Protein AF-A0A660RC63-F1 (afdb_monomer)

Sequence (179 aa):
AEDIDFKKLAELTEGYSCSDIKAICDSAAEIPWEEALKGAGGRKIEMRDFLEVIERYRTSLTPWYRSAEKQIVESGEEDLYKELLESIRKFSTTSEERFRKILEEEKSKLGMPSKEERDEINRLLGEKEKIEKKIENARMRYYKGQLDEDIFRKILEEYEKQLIEIDVEIEILKGKRIE

Solvent-accessible surface area (backbone atoms only — not comparable to full-atom values): 10091 Å² total; per-residue (Å²): 121,88,67,48,63,64,71,56,50,53,63,67,48,64,79,48,45,77,67,46,52,50,51,44,55,54,55,21,52,44,51,41,50,52,41,30,75,72,69,43,77,77,59,77,81,47,46,66,38,44,57,57,40,58,72,74,57,74,49,68,49,60,66,49,45,56,52,50,52,51,51,36,63,75,70,71,43,48,84,82,43,42,70,58,54,54,49,50,58,52,59,76,73,63,48,65,68,57,40,50,54,52,54,51,54,54,35,55,75,69,40,48,54,50,71,68,43,47,54,48,40,53,50,48,52,56,49,45,55,53,48,54,52,48,50,54,52,49,52,54,34,38,79,68,69,74,40,56,70,72,59,49,52,55,52,47,56,54,49,53,51,52,47,52,56,48,52,52,51,44,39,52,48,55,48,53,72,87,124

Structure (mmCIF, N/CA/C/O backbone):
data_AF-A0A660RC63-F1
#
_entry.id   AF-A0A660RC63-F1
#
loop_
_atom_site.group_PDB
_atom_site.id
_atom_site.type_symbol
_atom_site.label_atom_id
_atom_site.label_alt_id
_atom_site.label_comp_id
_atom_site.label_asym_id
_atom_site.label_entity_id
_atom_site.label_seq_id
_atom_site.pdbx_PDB_ins_code
_atom_site.Cartn_x
_atom_site.Cartn_y
_atom_site.Cartn_z
_atom_site.occupancy
_atom_site.B_iso_or_equiv
_atom_site.auth_seq_id
_atom_site.auth_comp_id
_atom_site.auth_asym_id
_atom_site.auth_atom_id
_atom_site.pdbx_PDB_model_num
ATOM 1 N N . ALA A 1 1 ? -19.092 -5.454 -5.975 1.00 68.44 1 ALA A N 1
ATOM 2 C CA . ALA A 1 1 ? -17.846 -5.638 -5.213 1.00 68.44 1 ALA A CA 1
ATOM 3 C C . ALA A 1 1 ? -17.759 -7.113 -4.867 1.00 68.44 1 ALA A C 1
ATOM 5 O O . ALA A 1 1 ? -18.067 -7.490 -3.749 1.00 68.44 1 ALA A O 1
ATOM 6 N N . GLU A 1 2 ? -17.500 -7.948 -5.872 1.00 74.50 2 GLU A N 1
ATOM 7 C CA . GLU A 1 2 ? -17.456 -9.406 -5.684 1.00 74.50 2 GLU A CA 1
ATOM 8 C C . GLU A 1 2 ? -16.094 -9.831 -5.112 1.00 74.50 2 GLU A C 1
ATOM 10 O O . GLU A 1 2 ? -16.032 -10.753 -4.311 1.00 74.50 2 GLU A O 1
ATOM 15 N N . ASP A 1 3 ? -15.043 -9.056 -5.399 1.00 84.12 3 ASP A N 1
ATOM 16 C CA . ASP A 1 3 ? -13.661 -9.291 -4.960 1.00 84.12 3 ASP A CA 1
ATOM 17 C C . ASP A 1 3 ? -13.302 -8.601 -3.627 1.00 84.12 3 ASP A C 1
ATOM 19 O O . ASP A 1 3 ? -12.131 -8.327 -3.369 1.00 84.12 3 ASP A O 1
ATOM 23 N N . ILE A 1 4 ? -14.296 -8.243 -2.799 1.00 92.75 4 ILE A N 1
ATOM 24 C CA . ILE A 1 4 ? -14.091 -7.571 -1.501 1.00 92.75 4 ILE A CA 1
ATOM 25 C C . ILE A 1 4 ? -14.780 -8.366 -0.390 1.00 92.75 4 ILE A C 1
ATOM 27 O O . ILE A 1 4 ? -16.005 -8.491 -0.370 1.00 92.75 4 ILE A O 1
ATOM 31 N N . ASP A 1 5 ? -13.997 -8.829 0.585 1.00 94.06 5 ASP A N 1
ATOM 32 C CA . ASP A 1 5 ? -14.516 -9.473 1.792 1.00 94.06 5 ASP A CA 1
ATOM 33 C C . ASP A 1 5 ? -14.723 -8.444 2.917 1.00 94.06 5 ASP A C 1
ATOM 35 O O . ASP A 1 5 ? -13.822 -8.121 3.695 1.00 94.06 5 ASP A O 1
ATOM 39 N N . PHE A 1 6 ? -15.954 -7.940 3.034 1.00 93.88 6 PHE A N 1
ATOM 40 C CA . PHE A 1 6 ? -16.328 -6.981 4.078 1.00 93.88 6 PHE A CA 1
ATOM 41 C C . PHE A 1 6 ? -16.231 -7.541 5.498 1.00 93.88 6 PHE A C 1
ATOM 43 O O . PHE A 1 6 ? -15.987 -6.780 6.435 1.00 93.88 6 PHE A O 1
ATOM 50 N N . LYS A 1 7 ? -16.412 -8.856 5.680 1.00 93.25 7 LYS A N 1
ATOM 51 C CA . LYS A 1 7 ? -16.264 -9.478 6.999 1.00 93.25 7 LYS A CA 1
ATOM 52 C C . LYS A 1 7 ? -14.801 -9.418 7.424 1.00 93.25 7 LYS A C 1
ATOM 54 O O . LYS A 1 7 ? -14.507 -9.086 8.570 1.00 93.25 7 LYS A O 1
ATOM 59 N N . LYS A 1 8 ? -13.894 -9.666 6.482 1.00 93.00 8 LYS A N 1
ATOM 60 C CA . LYS A 1 8 ? -12.457 -9.575 6.718 1.00 93.00 8 LYS A CA 1
ATOM 61 C C . LYS A 1 8 ? -11.989 -8.149 6.973 1.00 93.00 8 LYS A C 1
ATOM 63 O O . LYS A 1 8 ? -11.204 -7.929 7.891 1.00 93.00 8 LYS A O 1
ATOM 68 N N . LEU A 1 9 ? -12.522 -7.178 6.230 1.00 93.62 9 LEU A N 1
ATOM 69 C CA . LEU A 1 9 ? -12.264 -5.764 6.503 1.00 93.62 9 LEU A CA 1
ATOM 70 C C . LEU A 1 9 ? -12.715 -5.374 7.913 1.00 93.62 9 LEU A C 1
ATOM 72 O O . LEU A 1 9 ? -11.939 -4.758 8.632 1.00 93.62 9 LEU A O 1
ATOM 76 N N . ALA A 1 10 ? -13.904 -5.801 8.347 1.00 92.50 10 ALA A N 1
ATOM 77 C CA . ALA A 1 10 ? -14.390 -5.519 9.696 1.00 92.50 10 ALA A CA 1
ATOM 78 C C . ALA A 1 10 ? -13.484 -6.105 10.796 1.00 92.50 10 ALA A C 1
ATOM 80 O O . ALA A 1 10 ? -13.254 -5.444 11.806 1.00 92.50 10 ALA A O 1
ATOM 81 N N . GLU A 1 11 ? -12.943 -7.314 10.597 1.00 90.69 11 GLU A N 1
ATOM 82 C CA . GLU A 1 11 ? -11.961 -7.919 11.510 1.00 90.69 11 GLU A CA 1
ATOM 83 C C . GLU A 1 11 ? -10.635 -7.141 11.543 1.00 90.69 11 GLU A C 1
ATOM 85 O O . GLU A 1 11 ? -10.040 -6.981 12.607 1.00 90.69 11 GLU A O 1
ATOM 90 N N . LEU A 1 12 ? -10.169 -6.656 10.389 1.00 91.12 12 LEU A N 1
ATOM 91 C CA . LEU A 1 12 ? -8.919 -5.901 10.254 1.00 91.12 12 LEU A CA 1
ATOM 92 C C . LEU A 1 12 ? -9.019 -4.464 10.779 1.00 91.12 12 LEU A C 1
ATOM 94 O O . LEU A 1 12 ? -8.016 -3.895 11.201 1.00 91.12 12 LEU A O 1
ATOM 98 N N . THR A 1 13 ? -10.211 -3.873 10.768 1.00 90.81 13 THR A N 1
ATOM 99 C CA . THR A 1 13 ? -10.452 -2.508 11.251 1.00 90.81 13 THR A CA 1
ATOM 100 C C . THR A 1 13 ? -11.061 -2.482 12.654 1.00 90.81 13 THR A C 1
ATOM 102 O O . THR A 1 13 ? -11.700 -1.503 13.042 1.00 90.81 13 THR A O 1
ATOM 105 N N . GLU A 1 14 ? -10.901 -3.548 13.439 1.00 87.69 14 GLU A N 1
ATOM 106 C CA . GLU A 1 14 ? -11.333 -3.551 14.835 1.00 87.69 14 GLU A CA 1
ATOM 107 C C . GLU A 1 14 ? -10.558 -2.487 15.630 1.00 87.69 14 GLU A C 1
ATOM 109 O O . GLU A 1 14 ? -9.327 -2.434 15.615 1.00 87.69 14 GLU A O 1
ATOM 114 N N . GLY A 1 15 ? -11.288 -1.600 16.311 1.00 84.69 15 GLY A N 1
ATOM 115 C CA . GLY A 1 15 ? -10.689 -0.475 17.030 1.00 84.69 15 GLY A CA 1
ATOM 116 C C . GLY A 1 15 ? -10.349 0.738 16.158 1.00 84.69 15 GLY A C 1
ATOM 117 O O . GLY A 1 15 ? -9.652 1.633 16.627 1.00 84.69 15 GLY A O 1
ATOM 118 N N . TYR A 1 16 ? -10.837 0.795 14.917 1.00 90.00 16 TYR A N 1
ATOM 119 C CA . TYR A 1 16 ? -10.777 1.989 14.075 1.00 90.00 16 TYR A CA 1
ATOM 120 C C . TYR A 1 16 ? -12.023 2.855 14.288 1.00 90.00 16 TYR A C 1
ATOM 122 O O . TYR A 1 16 ? -13.131 2.353 14.482 1.00 90.00 16 TYR A O 1
ATOM 130 N N . SER A 1 17 ? -11.852 4.175 14.240 1.00 91.56 17 SER A N 1
ATOM 131 C CA . SER A 1 17 ? -12.969 5.123 14.270 1.00 91.56 17 SER A CA 1
ATOM 132 C C . SER A 1 17 ? -13.660 5.224 12.905 1.00 91.56 17 SER A C 1
ATOM 134 O O . SER A 1 17 ? -13.105 4.850 11.871 1.00 91.56 17 SER A O 1
ATOM 136 N N . CYS A 1 18 ? -14.857 5.815 12.870 1.00 93.19 18 CYS A N 1
ATOM 137 C CA . CYS A 1 18 ? -15.583 6.068 11.621 1.00 93.19 18 CYS A CA 1
ATOM 138 C C . CYS A 1 18 ? -14.770 6.928 10.634 1.00 93.19 18 CYS A C 1
ATOM 140 O O . CYS A 1 18 ? -14.834 6.717 9.424 1.00 93.19 18 CYS A O 1
ATOM 142 N N . SER A 1 19 ? -13.996 7.889 11.149 1.00 93.75 19 SER A N 1
ATOM 143 C CA . SER A 1 19 ? -13.092 8.716 10.345 1.00 93.75 19 SER A CA 1
ATOM 144 C C . SER A 1 19 ? -11.924 7.919 9.780 1.00 93.75 19 SER A C 1
ATOM 146 O O . SER A 1 19 ? -11.571 8.130 8.623 1.00 93.75 19 SER A O 1
ATOM 148 N N . ASP A 1 20 ? -11.369 6.979 10.551 1.00 94.19 20 ASP A N 1
ATOM 149 C CA . ASP A 1 20 ? -10.295 6.117 10.052 1.00 94.19 20 ASP A CA 1
ATOM 150 C C . ASP A 1 20 ? -10.815 5.211 8.925 1.00 94.19 20 ASP A C 1
ATOM 152 O O . ASP A 1 20 ? -10.180 5.101 7.882 1.00 94.19 20 ASP A O 1
ATOM 156 N N . ILE A 1 21 ? -12.005 4.615 9.090 1.00 95.31 21 ILE A N 1
ATOM 157 C CA . ILE A 1 21 ? -12.633 3.772 8.058 1.00 95.31 21 ILE A CA 1
ATOM 158 C C . ILE A 1 21 ? -12.872 4.573 6.776 1.00 95.31 21 ILE A C 1
ATOM 160 O O . ILE A 1 21 ? -12.570 4.094 5.684 1.00 95.31 21 ILE A O 1
ATOM 164 N N . LYS A 1 22 ? -13.378 5.809 6.890 1.00 96.50 22 LYS A N 1
ATOM 165 C CA . LYS A 1 22 ? -13.548 6.683 5.725 1.00 96.50 22 LYS A CA 1
ATOM 166 C C . LYS A 1 22 ? -12.216 6.945 5.022 1.00 96.50 22 LYS A C 1
ATOM 168 O O . LYS A 1 22 ? -12.153 6.811 3.804 1.00 96.50 22 LYS A O 1
ATOM 173 N N . ALA A 1 23 ? -11.176 7.291 5.777 1.00 96.19 23 ALA A N 1
ATOM 174 C CA . ALA A 1 23 ? -9.856 7.547 5.214 1.00 96.19 23 ALA A CA 1
ATOM 175 C C . ALA A 1 23 ? -9.281 6.304 4.520 1.00 96.19 23 ALA A C 1
ATOM 177 O O . ALA A 1 23 ? -8.717 6.423 3.439 1.00 96.19 23 ALA A O 1
ATOM 178 N N . ILE A 1 24 ? -9.489 5.109 5.087 1.00 96.19 24 ILE A N 1
ATOM 179 C CA . ILE A 1 24 ? -9.099 3.847 4.449 1.00 96.19 24 ILE A CA 1
ATOM 180 C C . ILE A 1 24 ? -9.803 3.672 3.101 1.00 96.19 24 ILE A C 1
ATOM 182 O O . ILE A 1 24 ? -9.150 3.342 2.116 1.00 96.19 24 ILE A O 1
ATOM 186 N N . CYS A 1 25 ? -11.118 3.898 3.041 1.00 96.31 25 CYS A N 1
ATOM 187 C CA . CYS A 1 25 ? -11.879 3.783 1.796 1.00 96.31 25 CYS A CA 1
ATOM 188 C C . CYS A 1 25 ? -11.419 4.789 0.735 1.00 96.31 25 CYS A C 1
ATOM 190 O O . CYS A 1 25 ? -11.279 4.416 -0.429 1.00 96.31 25 CYS A O 1
ATOM 192 N N . ASP A 1 26 ? -11.187 6.042 1.133 1.00 97.00 26 ASP A N 1
ATOM 193 C CA . ASP A 1 26 ? -10.727 7.094 0.225 1.00 97.00 26 ASP A CA 1
ATOM 194 C C . ASP A 1 26 ? -9.330 6.735 -0.330 1.00 97.00 26 ASP A C 1
ATOM 196 O O . ASP A 1 26 ? -9.149 6.686 -1.545 1.00 97.00 26 ASP A O 1
ATOM 200 N N . SER A 1 27 ? -8.379 6.350 0.530 1.00 96.81 27 SER A N 1
ATOM 201 C CA . SER A 1 27 ? -7.031 5.950 0.099 1.00 96.81 27 SER A CA 1
ATOM 202 C C . SER A 1 27 ? -7.006 4.656 -0.721 1.00 96.81 27 SER A C 1
ATOM 204 O O . SER A 1 27 ? -6.210 4.534 -1.648 1.00 96.81 27 SER A O 1
ATOM 206 N N . ALA A 1 28 ? -7.881 3.686 -0.438 1.00 96.38 28 ALA A N 1
ATOM 207 C CA . ALA A 1 28 ? -7.968 2.469 -1.248 1.00 96.38 28 ALA A CA 1
ATOM 208 C C . ALA A 1 28 ? -8.470 2.777 -2.670 1.00 96.38 28 ALA A C 1
ATOM 210 O O . ALA A 1 28 ? -8.058 2.125 -3.627 1.00 96.38 28 ALA A O 1
ATOM 211 N N . ALA A 1 29 ? -9.329 3.790 -2.827 1.00 95.88 29 ALA A N 1
ATOM 212 C CA . ALA A 1 29 ? -9.792 4.255 -4.132 1.00 95.88 29 ALA A CA 1
ATOM 213 C C . ALA A 1 29 ? -8.721 5.045 -4.906 1.00 95.88 29 ALA A C 1
ATOM 215 O O . ALA A 1 29 ? -8.718 5.024 -6.139 1.00 95.88 29 ALA A O 1
ATOM 216 N N . GLU A 1 30 ? -7.805 5.716 -4.202 1.00 96.19 30 GLU A N 1
ATOM 217 C CA . GLU A 1 30 ? -6.699 6.463 -4.811 1.00 96.19 30 GLU A CA 1
ATOM 218 C C . GLU A 1 30 ? -5.701 5.548 -5.533 1.00 96.19 30 GLU A C 1
ATOM 220 O O . GLU A 1 30 ? -5.184 5.938 -6.575 1.00 96.19 30 GLU A O 1
ATOM 225 N N . ILE A 1 31 ? -5.480 4.317 -5.057 1.00 94.50 31 ILE A N 1
ATOM 226 C CA . ILE A 1 31 ? -4.515 3.377 -5.657 1.00 94.50 31 ILE A CA 1
ATOM 227 C C . ILE A 1 31 ? -4.804 3.108 -7.151 1.00 94.50 31 ILE A C 1
ATOM 229 O O . ILE A 1 31 ? -3.967 3.454 -7.990 1.00 94.50 31 ILE A O 1
ATOM 233 N N . PRO A 1 32 ? -5.966 2.547 -7.551 1.00 94.06 32 PRO A N 1
ATOM 234 C CA . PRO A 1 32 ? -6.262 2.318 -8.966 1.00 94.06 32 PRO A CA 1
ATOM 235 C C . PRO A 1 32 ? -6.394 3.620 -9.770 1.00 94.06 32 PRO A C 1
ATOM 237 O O . PRO A 1 32 ? -6.176 3.621 -10.983 1.00 94.06 32 PRO A O 1
ATOM 240 N N . TRP A 1 33 ? -6.739 4.736 -9.119 1.00 93.69 33 TRP A N 1
ATOM 241 C CA . TRP A 1 33 ? -6.786 6.046 -9.766 1.00 93.69 33 TRP A CA 1
ATOM 242 C C . TRP A 1 33 ? -5.384 6.554 -10.131 1.00 93.69 33 TRP A C 1
ATOM 244 O O . TRP A 1 33 ? -5.160 6.980 -11.265 1.00 93.69 33 TRP A O 1
ATOM 254 N N . GLU A 1 34 ? -4.416 6.448 -9.221 1.00 92.50 34 GLU A N 1
ATOM 255 C CA . GLU A 1 34 ? -3.018 6.783 -9.489 1.00 92.50 34 GLU A CA 1
ATOM 256 C C . GLU A 1 34 ? -2.392 5.874 -10.548 1.00 92.50 34 GLU A C 1
ATOM 258 O O . GLU A 1 34 ? -1.638 6.350 -11.400 1.00 92.50 34 GLU A O 1
ATOM 263 N N . GLU A 1 35 ? -2.686 4.573 -10.508 1.00 90.56 35 GLU A N 1
ATOM 264 C CA . GLU A 1 35 ? -2.254 3.629 -11.543 1.00 90.56 35 GLU A CA 1
ATOM 265 C C . GLU A 1 35 ? -2.749 4.074 -12.926 1.00 90.56 35 GLU A C 1
ATOM 267 O O . GLU A 1 35 ? -1.963 4.122 -13.878 1.00 90.56 35 GLU A O 1
ATOM 272 N N . ALA A 1 36 ? -4.019 4.482 -13.024 1.00 91.62 36 ALA A N 1
ATOM 273 C CA . ALA A 1 36 ? -4.600 4.986 -14.264 1.00 91.62 36 ALA A CA 1
ATOM 274 C C . ALA A 1 36 ? -3.902 6.261 -14.767 1.00 91.62 36 ALA A C 1
ATOM 276 O O . ALA A 1 36 ? -3.627 6.395 -15.961 1.00 91.62 36 ALA A O 1
ATOM 277 N N . LEU A 1 37 ? -3.554 7.185 -13.864 1.00 90.81 37 LEU A N 1
ATOM 278 C CA . LEU A 1 37 ? -2.788 8.390 -14.209 1.00 90.81 37 LEU A CA 1
ATOM 279 C C . LEU A 1 37 ? -1.367 8.074 -14.695 1.00 90.81 37 LEU A C 1
ATOM 281 O O . LEU A 1 37 ? -0.839 8.789 -15.545 1.00 90.81 37 LEU A O 1
ATOM 285 N N . LYS A 1 38 ? -0.756 6.997 -14.186 1.00 87.81 38 LYS A N 1
ATOM 286 C CA . LYS A 1 38 ? 0.576 6.513 -14.590 1.00 87.81 38 LYS A CA 1
ATOM 287 C C . LYS A 1 38 ? 0.551 5.696 -15.891 1.00 87.81 38 LYS A C 1
ATOM 289 O O . LYS A 1 38 ? 1.583 5.166 -16.296 1.00 87.81 38 LYS A O 1
ATOM 294 N N . GLY A 1 39 ? -0.597 5.616 -16.566 1.00 82.31 39 GLY A N 1
ATOM 295 C CA . GLY A 1 39 ? -0.744 4.955 -17.863 1.00 82.31 39 GLY A CA 1
ATOM 296 C C . GLY A 1 39 ? -1.087 3.468 -17.784 1.00 82.31 39 GLY A C 1
ATOM 297 O O . GLY A 1 39 ? -1.152 2.815 -18.826 1.00 82.31 39 GLY A O 1
ATOM 298 N N . ALA A 1 40 ? -1.345 2.926 -16.588 1.00 76.25 40 ALA A N 1
ATOM 299 C CA . ALA A 1 40 ? -2.021 1.638 -16.488 1.00 76.25 40 ALA A CA 1
ATOM 300 C C . ALA A 1 40 ? -3.482 1.798 -16.946 1.00 76.25 40 ALA A C 1
ATOM 302 O O . ALA A 1 40 ? -4.081 2.865 -16.821 1.00 76.25 40 ALA A O 1
ATOM 303 N N . GLY A 1 41 ? -4.085 0.747 -17.499 1.00 81.75 41 GLY A N 1
ATOM 304 C CA . GLY A 1 41 ? -5.526 0.765 -17.749 1.00 81.75 41 GLY A CA 1
ATOM 305 C C . GLY A 1 41 ? -6.289 0.953 -16.433 1.00 81.75 41 GLY A C 1
ATOM 306 O O . GLY A 1 41 ? -5.901 0.394 -15.410 1.00 81.75 41 GLY A O 1
ATOM 307 N N . GLY A 1 42 ? -7.376 1.728 -16.447 1.00 87.94 42 GLY A N 1
ATOM 308 C CA . GLY A 1 42 ? -8.223 1.875 -15.263 1.00 87.94 42 GLY A CA 1
ATOM 309 C C . GLY A 1 42 ? -8.801 0.526 -14.827 1.00 87.94 42 GLY A C 1
ATOM 310 O O . GLY A 1 42 ? -9.352 -0.208 -15.650 1.00 87.94 42 GLY A O 1
ATOM 311 N N . ARG A 1 43 ? -8.700 0.212 -13.531 1.00 92.44 43 ARG A N 1
ATOM 312 C CA . ARG A 1 43 ? -9.269 -1.001 -12.923 1.00 92.44 43 ARG A CA 1
ATOM 313 C C . ARG A 1 43 ? -10.216 -0.668 -11.772 1.00 92.44 43 ARG A C 1
ATOM 315 O O . ARG A 1 43 ? -10.260 0.460 -11.287 1.00 92.44 43 ARG A O 1
ATOM 322 N N . LYS A 1 44 ? -10.992 -1.664 -11.343 1.00 93.25 44 LYS A N 1
ATOM 323 C CA . LYS A 1 44 ? -11.839 -1.557 -10.148 1.00 93.25 44 LYS A CA 1
ATOM 324 C C . LYS A 1 44 ? -10.979 -1.619 -8.880 1.00 93.25 44 LYS A C 1
ATOM 326 O O . LYS A 1 44 ? -9.854 -2.116 -8.909 1.00 93.25 44 LYS A O 1
ATOM 331 N N . ILE A 1 45 ? -11.543 -1.120 -7.783 1.00 94.38 45 ILE A N 1
ATOM 332 C CA . ILE A 1 45 ? -10.981 -1.281 -6.439 1.00 94.38 45 ILE A CA 1
ATOM 333 C C . ILE A 1 45 ? -11.110 -2.756 -6.039 1.00 94.38 45 ILE A C 1
ATOM 335 O O . ILE A 1 45 ? -12.185 -3.344 -6.192 1.00 94.38 45 ILE A O 1
ATOM 339 N N . GLU A 1 46 ? -10.027 -3.327 -5.526 1.00 94.44 46 GLU A N 1
ATOM 340 C CA . GLU A 1 46 ? -9.880 -4.734 -5.141 1.00 94.44 46 GLU A CA 1
ATOM 341 C C . GLU A 1 46 ? -9.506 -4.856 -3.653 1.00 94.44 46 GLU A C 1
ATOM 343 O O . GLU A 1 46 ? -9.033 -3.902 -3.034 1.00 94.44 46 GLU A O 1
ATOM 348 N N . MET A 1 47 ? -9.654 -6.051 -3.065 1.00 94.50 47 MET A N 1
ATOM 349 C CA . MET A 1 47 ? -9.264 -6.308 -1.668 1.00 94.50 47 MET A CA 1
ATOM 350 C C . MET A 1 47 ? -7.810 -5.909 -1.365 1.00 94.50 47 MET A C 1
ATOM 352 O O . MET A 1 47 ? -7.526 -5.384 -0.288 1.00 94.50 47 MET A O 1
ATOM 356 N N . ARG A 1 48 ? -6.889 -6.107 -2.319 1.00 92.75 48 ARG A N 1
ATOM 357 C CA . ARG A 1 48 ? -5.464 -5.767 -2.165 1.00 92.75 48 ARG A CA 1
ATOM 358 C C . ARG A 1 48 ? -5.229 -4.286 -1.850 1.00 92.75 48 ARG A C 1
ATOM 360 O O . ARG A 1 48 ? -4.332 -3.979 -1.070 1.00 92.75 48 ARG A O 1
ATOM 367 N N . ASP A 1 49 ? -6.064 -3.399 -2.399 1.00 94.94 49 ASP A N 1
ATOM 368 C CA . ASP A 1 49 ? -5.956 -1.953 -2.193 1.00 94.94 49 ASP A CA 1
ATOM 369 C C . ASP A 1 49 ? -6.246 -1.615 -0.726 1.00 94.94 49 ASP A C 1
ATOM 371 O O . ASP A 1 49 ? -5.513 -0.866 -0.082 1.00 94.94 49 ASP A O 1
ATOM 375 N N . PHE A 1 50 ? -7.268 -2.256 -0.148 1.00 96.12 50 PHE A N 1
ATOM 376 C CA . PHE A 1 50 ? -7.581 -2.115 1.272 1.00 96.12 50 PHE A CA 1
ATOM 377 C C . PHE A 1 50 ? -6.476 -2.680 2.166 1.00 96.12 50 PHE A C 1
ATOM 379 O O . PHE A 1 50 ? -6.090 -2.024 3.131 1.00 96.12 50 PHE A O 1
ATOM 386 N N . LEU A 1 51 ? -5.951 -3.873 1.863 1.00 94.50 51 LEU A N 1
ATOM 387 C CA . LEU A 1 51 ? -4.887 -4.487 2.669 1.00 94.50 51 LEU A CA 1
ATOM 388 C C . LEU A 1 51 ? -3.596 -3.659 2.659 1.00 94.50 51 LEU A C 1
ATOM 390 O O . LEU A 1 51 ? -2.895 -3.604 3.672 1.00 94.50 51 LEU A O 1
ATOM 394 N N . GLU A 1 52 ? -3.277 -3.024 1.530 1.00 92.56 52 GLU A N 1
ATOM 395 C CA . GLU A 1 52 ? -2.133 -2.123 1.417 1.00 92.56 52 GLU A CA 1
ATOM 396 C C . GLU A 1 52 ? -2.306 -0.867 2.279 1.00 92.56 52 GLU A C 1
ATOM 398 O O . GLU A 1 52 ? -1.386 -0.488 3.009 1.00 92.56 52 GLU A O 1
ATOM 403 N N . VAL A 1 53 ? -3.486 -0.245 2.243 1.00 95.06 53 VAL A N 1
ATOM 404 C CA . VAL A 1 53 ? -3.772 0.945 3.054 1.00 95.06 53 VAL A CA 1
ATOM 405 C C . VAL A 1 53 ? -3.792 0.599 4.542 1.00 95.06 53 VAL A C 1
ATOM 407 O O . VAL A 1 53 ? -3.122 1.263 5.333 1.00 95.06 53 VAL A O 1
ATOM 410 N N . ILE A 1 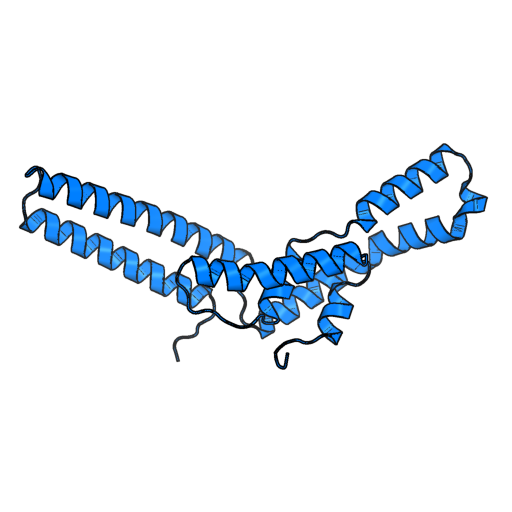54 ? -4.502 -0.465 4.928 1.00 92.88 54 ILE A N 1
ATOM 411 C CA . ILE A 1 54 ? -4.654 -0.905 6.324 1.00 92.88 54 ILE A CA 1
ATOM 412 C C . ILE A 1 54 ? -3.302 -1.226 6.973 1.00 92.88 54 ILE A C 1
ATOM 414 O O . ILE A 1 54 ? -3.107 -0.944 8.150 1.00 92.88 54 ILE A O 1
ATOM 418 N N . GLU A 1 55 ? -2.339 -1.770 6.226 1.00 90.00 55 GLU A N 1
ATOM 419 C CA . GLU A 1 55 ? -0.988 -2.025 6.745 1.00 90.00 55 GLU A CA 1
ATOM 420 C C . GLU A 1 55 ? -0.263 -0.762 7.213 1.00 90.00 55 GLU A C 1
ATOM 422 O O . GLU A 1 55 ? 0.504 -0.795 8.177 1.00 90.00 55 GLU A O 1
ATOM 427 N N . ARG A 1 56 ? -0.460 0.339 6.487 1.00 87.50 56 ARG A N 1
ATOM 428 C CA . ARG A 1 56 ? 0.261 1.596 6.704 1.00 87.50 56 ARG A CA 1
ATOM 429 C C . ARG A 1 56 ? -0.517 2.539 7.618 1.00 87.50 56 ARG A C 1
ATOM 431 O O . ARG A 1 56 ? 0.084 3.400 8.263 1.00 87.50 56 ARG A O 1
ATOM 438 N N . TYR A 1 57 ? -1.838 2.387 7.675 1.00 86.31 57 TYR A N 1
ATOM 439 C CA . TYR A 1 57 ? -2.719 3.244 8.452 1.00 86.31 57 TYR A CA 1
ATOM 440 C C . TYR A 1 57 ? -2.656 2.894 9.942 1.00 86.31 57 TYR A C 1
ATOM 442 O O . TYR A 1 57 ? -2.745 1.737 10.337 1.00 86.31 57 TYR A O 1
ATOM 450 N N . ARG A 1 58 ? -2.531 3.909 10.803 1.00 82.44 58 ARG A N 1
ATOM 451 C CA . ARG A 1 58 ? -2.687 3.748 12.255 1.00 82.44 58 ARG A CA 1
ATOM 452 C C . ARG A 1 58 ? -3.957 4.449 12.704 1.00 82.44 58 ARG A C 1
ATOM 454 O O . ARG A 1 58 ? -4.164 5.605 12.355 1.00 82.44 58 ARG A O 1
ATOM 461 N N . THR A 1 59 ? -4.775 3.776 13.509 1.00 85.69 59 THR A N 1
ATOM 462 C CA . THR A 1 59 ? -6.011 4.370 14.037 1.00 85.69 59 THR A CA 1
ATOM 463 C C . THR A 1 59 ? -5.753 5.631 14.864 1.00 85.69 59 THR A C 1
ATOM 465 O O . THR A 1 59 ? -4.864 5.676 15.726 1.00 85.69 59 THR A O 1
ATOM 468 N N . SER A 1 60 ? -6.601 6.637 14.648 1.00 85.88 60 SER A N 1
ATOM 469 C CA . SER A 1 60 ? -6.641 7.872 15.431 1.00 85.88 60 SER A CA 1
ATOM 470 C C . SER A 1 60 ? -7.078 7.676 16.889 1.00 85.88 60 SER A C 1
ATOM 472 O O . SER A 1 60 ? -6.809 8.546 17.720 1.00 85.88 60 SER A O 1
ATOM 474 N N . LEU A 1 61 ? -7.666 6.528 17.253 1.00 86.31 61 LEU A N 1
ATOM 475 C CA . LEU A 1 61 ? -8.041 6.246 18.644 1.00 86.31 61 LEU A CA 1
ATOM 476 C C . LEU A 1 61 ? -6.830 6.026 19.552 1.00 86.31 61 LEU A C 1
ATOM 478 O O . LEU A 1 61 ? -6.894 6.339 20.735 1.00 86.31 61 LEU A O 1
ATOM 482 N N . THR A 1 62 ? -5.698 5.564 19.016 1.00 86.31 62 THR A N 1
ATOM 483 C CA . THR A 1 62 ? -4.477 5.352 19.813 1.00 86.31 62 THR A CA 1
ATOM 484 C C . THR A 1 62 ? -3.974 6.642 20.483 1.00 86.31 62 THR A C 1
ATOM 486 O O . THR A 1 62 ? -3.809 6.657 21.706 1.00 86.31 62 THR A O 1
ATOM 489 N N . PRO A 1 63 ? -3.696 7.736 19.741 1.00 87.50 63 PRO A N 1
ATOM 490 C CA . PRO A 1 63 ? -3.280 8.993 20.361 1.00 87.50 63 PRO A CA 1
ATOM 491 C C . PRO A 1 63 ? -4.377 9.602 21.243 1.00 87.50 63 PRO A C 1
ATOM 493 O O . PRO A 1 63 ? -4.052 10.185 22.278 1.00 87.50 63 PRO A O 1
ATOM 496 N N . TRP A 1 64 ? -5.653 9.426 20.884 1.00 90.44 64 TRP A N 1
ATOM 497 C CA . TRP A 1 64 ? -6.772 9.895 21.702 1.00 90.44 64 TRP A CA 1
ATOM 498 C C . TRP A 1 64 ? -6.825 9.193 23.065 1.00 90.44 64 TRP A C 1
ATOM 500 O O . TRP A 1 64 ? -6.830 9.868 24.091 1.00 90.44 64 TRP A O 1
ATOM 510 N N . TYR A 1 65 ? -6.759 7.858 23.094 1.00 90.81 65 TYR A N 1
ATOM 511 C CA . TYR A 1 65 ? -6.763 7.071 24.328 1.00 90.81 65 TYR A CA 1
ATOM 512 C C . TYR A 1 65 ? -5.593 7.419 25.250 1.00 90.81 65 TYR A C 1
ATOM 514 O O . TYR A 1 65 ? -5.798 7.567 26.451 1.00 90.81 65 TYR A O 1
ATOM 522 N N . ARG A 1 66 ? -4.387 7.633 24.704 1.00 89.62 66 ARG A N 1
ATOM 523 C CA . ARG A 1 66 ? -3.241 8.105 25.505 1.00 89.62 66 ARG A CA 1
ATOM 524 C C . ARG A 1 66 ? -3.495 9.476 26.125 1.00 89.62 66 ARG A C 1
ATOM 526 O O . ARG A 1 66 ? -3.101 9.718 27.261 1.00 89.62 66 ARG A O 1
ATOM 533 N N . SER A 1 67 ? -4.118 10.386 25.375 1.00 92.38 67 SER A N 1
ATOM 534 C CA . SER A 1 67 ? -4.456 11.716 25.885 1.00 92.38 67 SER A CA 1
ATOM 535 C C . SER A 1 67 ? -5.525 11.642 26.975 1.00 92.38 67 SER A C 1
ATOM 537 O O . SER A 1 67 ? -5.375 12.290 28.007 1.00 92.38 67 SER A O 1
ATOM 539 N N . ALA A 1 68 ? -6.556 10.819 26.774 1.00 92.81 68 ALA A N 1
ATOM 540 C CA . ALA A 1 68 ? -7.627 10.606 27.739 1.00 92.81 68 ALA A CA 1
ATOM 541 C C . ALA A 1 68 ? -7.100 9.991 29.044 1.00 92.81 68 ALA A C 1
ATOM 543 O O . ALA A 1 68 ? -7.350 10.540 30.112 1.00 92.81 68 ALA A O 1
ATOM 544 N N . GLU A 1 69 ? -6.314 8.911 28.964 1.00 93.19 69 GLU A N 1
ATOM 545 C CA . GLU A 1 69 ? -5.698 8.279 30.140 1.00 93.19 69 GLU A CA 1
ATOM 546 C C . GLU A 1 69 ? -4.860 9.281 30.935 1.00 93.19 69 GLU A C 1
ATOM 548 O O . GLU A 1 69 ? -5.020 9.395 32.148 1.00 93.19 69 GLU A O 1
ATOM 553 N N . LYS A 1 70 ? -4.019 10.061 30.244 1.00 94.44 70 LYS A N 1
ATOM 554 C CA . LYS A 1 70 ? -3.199 11.093 30.877 1.00 94.44 70 LYS A CA 1
ATOM 555 C C . LYS A 1 70 ? -4.050 12.118 31.635 1.00 94.44 70 LYS A C 1
ATOM 557 O O . LYS A 1 70 ? -3.742 12.410 32.784 1.00 94.44 70 LYS A O 1
ATOM 562 N N . GLN A 1 71 ? -5.103 12.648 31.012 1.00 95.12 71 GLN A N 1
ATOM 563 C CA . GLN A 1 71 ? -5.962 13.666 31.633 1.00 95.12 71 GLN A CA 1
ATOM 564 C C . GLN A 1 71 ? -6.698 13.128 32.862 1.00 95.12 71 GLN A C 1
ATOM 566 O O . GLN A 1 71 ? -6.749 13.805 33.885 1.00 95.12 71 GLN A O 1
AT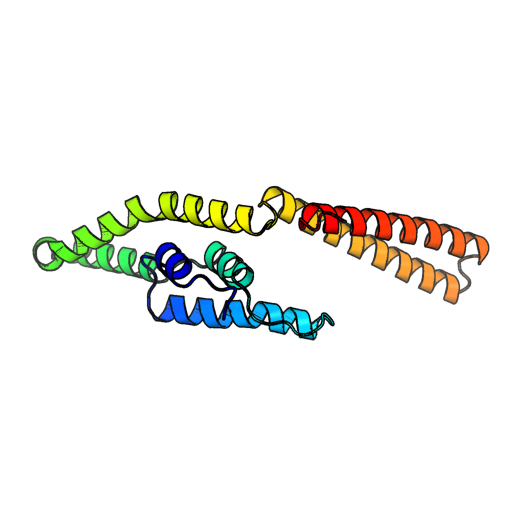OM 571 N N . ILE A 1 72 ? -7.215 11.900 32.782 1.00 95.38 72 ILE A N 1
ATOM 572 C CA . ILE A 1 72 ? -7.917 11.257 33.899 1.00 95.38 72 ILE A CA 1
ATOM 573 C C . ILE A 1 72 ? -6.969 11.101 35.094 1.00 95.38 72 ILE A C 1
ATOM 575 O O . ILE A 1 72 ? -7.309 11.516 36.199 1.00 95.38 72 ILE A O 1
ATOM 579 N N . VAL A 1 73 ? -5.757 10.588 34.861 1.00 93.06 73 VAL A N 1
ATOM 580 C CA . VAL A 1 73 ? -4.745 10.408 35.915 1.00 93.06 73 VAL A CA 1
ATOM 581 C C . VAL A 1 73 ? -4.286 11.748 36.500 1.00 93.06 73 VAL A C 1
ATOM 583 O O . VAL A 1 73 ? -4.144 11.879 37.710 1.00 93.06 73 VAL A O 1
ATOM 586 N N . GLU A 1 74 ? -4.070 12.772 35.669 1.00 95.31 74 GLU A N 1
ATOM 587 C CA . GLU A 1 74 ? -3.658 14.102 36.148 1.00 95.31 74 GLU A CA 1
ATOM 588 C C . GLU A 1 74 ? -4.750 14.803 36.970 1.00 95.31 74 GLU A C 1
ATOM 590 O O . GLU A 1 74 ? -4.436 15.564 37.885 1.00 95.31 74 GLU A O 1
ATOM 595 N N . SER A 1 75 ? -6.023 14.544 36.662 1.00 95.12 75 SER A N 1
ATOM 596 C CA . SER A 1 75 ? -7.164 15.111 37.388 1.00 95.12 75 SER A CA 1
ATOM 597 C C . SER A 1 75 ? -7.463 14.423 38.728 1.00 95.12 75 SER A C 1
ATOM 599 O O . SER A 1 75 ? -8.123 15.024 39.574 1.00 95.12 75 SER A O 1
ATOM 601 N N . GLY A 1 76 ? -6.972 13.195 38.943 1.00 93.31 76 GLY A N 1
ATOM 602 C CA . GLY A 1 76 ? -7.331 12.377 40.108 1.00 93.31 76 GLY A CA 1
ATOM 603 C C . GLY A 1 76 ? -8.769 11.837 40.063 1.00 93.31 76 GLY A C 1
ATOM 604 O O . GLY A 1 76 ? -9.356 11.542 41.104 1.00 93.31 76 GLY A O 1
ATOM 605 N N . GLU A 1 77 ? -9.370 11.776 38.869 1.00 94.44 77 GLU A N 1
ATOM 606 C CA . GLU A 1 77 ? -10.759 11.355 38.638 1.00 94.44 77 GLU A CA 1
ATOM 607 C C . GLU A 1 77 ? -10.857 9.887 38.172 1.00 94.44 77 GLU A C 1
ATOM 609 O O . GLU A 1 77 ? -11.817 9.495 37.503 1.00 94.44 77 GLU A O 1
ATOM 614 N N . GLU A 1 78 ? -9.879 9.037 38.500 1.00 93.88 78 GLU A N 1
ATOM 615 C CA . GLU A 1 78 ? -9.818 7.651 38.017 1.00 93.88 78 GLU A CA 1
ATOM 616 C C . GLU A 1 78 ? -11.050 6.828 38.405 1.00 93.88 78 GLU A C 1
ATOM 618 O O . GLU A 1 78 ? -11.534 6.027 37.602 1.00 93.88 78 GLU A O 1
ATOM 623 N N . ASP A 1 79 ? -11.584 7.050 39.607 1.00 93.75 79 ASP A N 1
ATOM 624 C CA . ASP A 1 79 ? -12.789 6.370 40.084 1.00 93.75 79 ASP A CA 1
ATOM 625 C C . ASP A 1 79 ? -14.031 6.753 39.263 1.00 93.75 79 ASP A C 1
ATOM 627 O O . ASP A 1 79 ? -14.906 5.911 39.044 1.00 93.75 79 ASP A O 1
ATOM 631 N N . LEU A 1 80 ? -14.098 7.992 38.757 1.00 93.56 80 LEU A N 1
ATOM 632 C CA . LEU A 1 80 ? -15.203 8.470 37.918 1.00 93.56 80 LEU A CA 1
ATOM 633 C C . LEU A 1 80 ? -15.146 7.873 36.506 1.00 93.56 80 LEU A C 1
ATOM 635 O O . LEU A 1 80 ? -16.187 7.583 35.919 1.00 93.56 80 LEU A O 1
ATOM 639 N N . TYR A 1 81 ? -13.942 7.647 35.973 1.00 94.38 81 TYR A N 1
ATOM 640 C CA . TYR A 1 81 ? -13.726 7.157 34.604 1.00 94.38 81 TYR A CA 1
ATOM 641 C C . TYR A 1 81 ? -13.182 5.727 34.540 1.00 94.38 81 TYR A C 1
ATOM 643 O O . TYR A 1 81 ? -12.547 5.333 33.556 1.00 94.38 81 TYR A O 1
ATOM 651 N N . LYS A 1 82 ? -13.454 4.917 35.566 1.00 93.94 82 LYS A N 1
ATOM 652 C CA . LYS A 1 82 ? -12.939 3.549 35.688 1.00 93.94 82 LYS A CA 1
ATOM 653 C C . LYS A 1 82 ? -13.185 2.691 34.440 1.00 93.94 82 LYS A C 1
ATOM 655 O O . LYS A 1 82 ? -12.262 2.045 33.948 1.00 93.94 82 LYS A O 1
ATOM 660 N N . GLU A 1 83 ? -14.405 2.709 33.901 1.00 92.81 83 GLU A N 1
ATOM 661 C CA . GLU A 1 83 ? -14.774 1.916 32.715 1.00 92.81 83 GLU A CA 1
ATOM 662 C C . GLU A 1 83 ? -13.985 2.333 31.465 1.00 92.81 83 GLU A C 1
ATOM 664 O O . GLU A 1 83 ? -13.538 1.490 30.681 1.00 92.81 83 GLU A O 1
ATOM 669 N N . LEU A 1 84 ? -13.753 3.638 31.303 1.00 91.50 84 LEU A N 1
ATOM 670 C CA . LEU A 1 84 ? -12.966 4.176 30.201 1.00 91.50 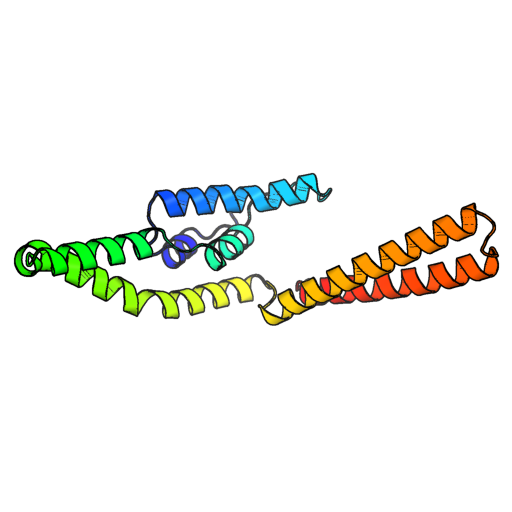84 LEU A CA 1
ATOM 671 C C . LEU A 1 84 ? -11.500 3.742 30.321 1.00 91.50 84 LEU A C 1
ATOM 673 O O . LEU A 1 84 ? -10.937 3.251 29.342 1.00 91.50 84 LEU A O 1
ATOM 677 N N . LEU A 1 85 ? -10.903 3.825 31.514 1.00 91.56 85 LEU A N 1
ATOM 678 C CA . LEU A 1 85 ? -9.536 3.347 31.757 1.00 91.56 85 LEU A CA 1
ATOM 679 C C . LEU A 1 85 ? -9.390 1.841 31.490 1.00 91.56 85 LEU A C 1
ATOM 681 O O . LEU A 1 85 ? -8.405 1.406 30.890 1.00 91.56 85 LEU A O 1
ATOM 685 N N . GLU A 1 86 ? -10.376 1.032 31.883 1.00 90.56 86 GLU A N 1
ATOM 686 C CA . GLU A 1 86 ? -10.394 -0.398 31.560 1.00 90.56 86 GLU A CA 1
ATOM 687 C C . GLU A 1 86 ? -10.449 -0.645 30.046 1.00 90.56 86 GLU A C 1
ATOM 689 O O . GLU A 1 86 ? -9.745 -1.526 29.542 1.00 90.56 86 GLU A O 1
ATOM 694 N N . SER A 1 87 ? -11.238 0.139 29.305 1.00 87.94 87 SER A N 1
ATOM 695 C CA . SER A 1 87 ? -11.315 0.028 27.843 1.00 87.94 87 SER A CA 1
ATOM 696 C C . SER A 1 87 ? -9.994 0.403 27.154 1.00 87.94 87 SER A C 1
ATOM 698 O O . SER A 1 87 ? -9.529 -0.339 26.287 1.00 87.94 87 SER A O 1
ATOM 700 N N . ILE A 1 88 ? -9.333 1.476 27.608 1.00 87.69 88 ILE A N 1
ATOM 701 C CA . ILE A 1 88 ? -8.032 1.940 27.100 1.00 87.69 88 ILE A CA 1
ATOM 702 C C . ILE A 1 88 ? -6.963 0.854 27.275 1.00 87.69 88 ILE A C 1
ATOM 704 O O . ILE A 1 88 ? -6.202 0.553 26.353 1.00 87.69 88 ILE A O 1
ATOM 708 N N . ARG A 1 89 ? -6.936 0.210 28.446 1.00 84.62 89 ARG A N 1
ATOM 709 C CA . ARG A 1 89 ? -5.984 -0.869 28.756 1.00 84.62 89 ARG A CA 1
ATOM 710 C C . ARG A 1 89 ? -6.231 -2.136 27.935 1.00 84.62 89 ARG A C 1
ATOM 712 O O . ARG A 1 89 ? -5.279 -2.804 27.536 1.00 84.62 89 ARG A O 1
ATOM 719 N N . LYS A 1 90 ? -7.495 -2.477 27.665 1.00 83.81 90 LYS A N 1
ATOM 720 C CA . LYS A 1 90 ? -7.851 -3.616 26.797 1.00 83.81 90 LYS A CA 1
ATOM 721 C C . LYS A 1 90 ? -7.455 -3.362 25.341 1.00 83.81 90 LYS A C 1
ATOM 723 O O . LYS A 1 90 ? -6.960 -4.272 24.676 1.00 83.81 90 LYS A O 1
ATOM 728 N N . PHE A 1 91 ? -7.620 -2.126 24.872 1.00 79.75 91 PHE A N 1
ATOM 729 C CA . PHE A 1 91 ? -7.282 -1.720 23.510 1.00 79.75 91 PHE A CA 1
ATOM 730 C C . PHE A 1 91 ? -5.787 -1.901 23.181 1.00 79.75 91 PHE A C 1
ATOM 732 O O . PHE A 1 91 ? -5.452 -2.324 22.077 1.00 79.75 91 PHE A O 1
ATOM 739 N N . SER A 1 92 ? -4.881 -1.653 24.135 1.00 65.62 92 SER A N 1
ATOM 740 C CA . SER A 1 92 ? -3.427 -1.666 23.890 1.00 65.62 92 SER A CA 1
ATOM 741 C C . SER A 1 92 ? -2.780 -3.054 23.775 1.00 65.62 92 SER A C 1
ATOM 743 O O . SER A 1 92 ? -1.678 -3.161 23.245 1.00 65.62 92 SER A O 1
ATOM 745 N N . THR A 1 93 ? -3.427 -4.115 24.263 1.00 58.47 93 THR A N 1
ATOM 746 C CA . THR A 1 93 ? -2.786 -5.433 24.469 1.00 58.47 93 THR A CA 1
ATOM 747 C C . THR A 1 93 ? -3.277 -6.532 23.532 1.00 58.47 93 THR A C 1
ATOM 749 O O . THR A 1 93 ? -2.529 -7.460 23.236 1.00 58.47 93 THR A O 1
ATOM 752 N N . THR A 1 94 ? -4.520 -6.450 23.054 1.00 55.78 94 THR A N 1
ATOM 753 C CA . THR A 1 94 ? -5.187 -7.585 22.382 1.00 55.78 94 THR A CA 1
ATOM 754 C C . THR A 1 94 ? -5.191 -7.469 20.853 1.00 55.78 94 THR A C 1
ATOM 756 O O . THR A 1 94 ? -5.321 -8.472 20.154 1.00 55.78 94 THR A O 1
ATOM 759 N N . SER A 1 95 ? -5.035 -6.256 20.318 1.00 62.00 95 SER A N 1
ATOM 760 C CA . SER A 1 95 ? -5.361 -5.981 18.914 1.00 62.00 95 SER A CA 1
ATOM 761 C C . SER A 1 95 ? -4.196 -6.214 17.940 1.00 62.00 95 SER A C 1
ATOM 763 O O . SER A 1 95 ? -4.402 -6.777 16.869 1.00 62.00 95 SER A O 1
ATOM 765 N N . GLU A 1 96 ? -2.953 -5.865 18.303 1.00 69.06 96 GLU A N 1
ATOM 766 C CA . GLU A 1 96 ? -1.853 -5.824 17.319 1.00 69.06 96 GLU A CA 1
ATOM 767 C C . GLU A 1 96 ? -1.423 -7.198 16.782 1.00 69.06 96 GLU A C 1
ATOM 769 O O . GLU A 1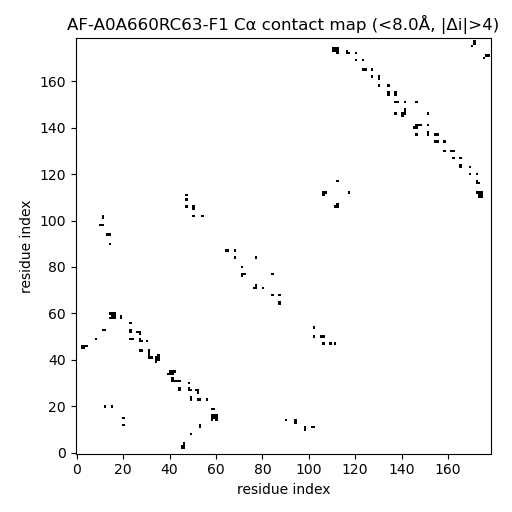 96 ? -1.197 -7.341 15.582 1.00 69.06 96 GLU A O 1
ATOM 774 N N . GLU A 1 97 ? -1.304 -8.212 17.642 1.00 72.62 97 GLU A N 1
ATOM 775 C CA . GLU A 1 97 ? -0.800 -9.529 17.226 1.00 72.62 97 GLU A CA 1
ATOM 776 C C . GLU A 1 97 ? -1.813 -10.260 16.335 1.00 72.62 97 GLU A C 1
ATOM 778 O O . GLU A 1 97 ? -1.481 -10.777 15.267 1.00 72.62 97 GLU A O 1
ATOM 783 N N . ARG A 1 98 ? -3.088 -10.236 16.743 1.00 79.94 98 ARG A N 1
ATOM 784 C CA . ARG A 1 98 ? -4.194 -10.789 15.955 1.00 79.94 98 ARG A CA 1
ATOM 785 C C . ARG A 1 98 ? -4.315 -10.068 14.614 1.00 79.94 98 ARG A C 1
ATOM 787 O O . ARG A 1 98 ? -4.479 -10.729 13.592 1.00 79.94 98 ARG A O 1
ATOM 794 N N . PHE A 1 99 ? -4.199 -8.741 14.619 1.00 83.88 99 PHE A N 1
ATOM 795 C CA . PHE A 1 99 ? -4.220 -7.924 13.412 1.00 83.88 99 PHE A CA 1
ATOM 796 C C . PHE A 1 99 ? -3.114 -8.322 12.430 1.00 83.88 99 PHE A C 1
ATOM 798 O O . PHE A 1 99 ? -3.415 -8.606 11.272 1.00 83.88 99 PHE A O 1
ATOM 805 N N . ARG A 1 100 ? -1.853 -8.400 12.887 1.00 85.00 100 ARG A N 1
ATOM 806 C CA . ARG A 1 100 ? -0.715 -8.758 12.022 1.00 85.00 100 ARG A CA 1
ATOM 807 C C . ARG A 1 100 ? -0.910 -10.120 11.376 1.00 85.00 100 ARG A C 1
ATOM 809 O O . ARG A 1 100 ? -0.776 -10.233 10.163 1.00 85.00 100 ARG A O 1
ATOM 816 N N . LYS A 1 101 ? -1.309 -11.115 12.170 1.00 87.50 101 LYS A N 1
ATOM 817 C CA . LYS A 1 101 ? -1.550 -12.469 11.673 1.00 87.50 101 LYS A CA 1
ATOM 818 C C . LYS A 1 101 ? -2.629 -12.497 10.593 1.00 87.50 101 LYS A C 1
ATOM 820 O O . LYS A 1 101 ? -2.423 -13.085 9.538 1.00 87.50 101 LYS A O 1
ATOM 825 N N . ILE A 1 102 ? -3.761 -11.838 10.839 1.00 89.00 102 ILE A N 1
ATOM 826 C CA . ILE A 1 102 ? -4.856 -11.787 9.868 1.00 89.00 102 ILE A CA 1
ATOM 827 C C . ILE A 1 102 ? -4.411 -11.081 8.580 1.00 89.00 102 ILE A C 1
ATOM 829 O O . ILE A 1 102 ? -4.682 -11.565 7.485 1.00 89.00 102 ILE A O 1
ATOM 833 N N . LEU A 1 103 ? -3.727 -9.944 8.705 1.00 89.25 103 LEU A N 1
ATOM 834 C CA . LEU A 1 103 ? -3.265 -9.162 7.564 1.00 89.25 103 LEU A CA 1
ATOM 835 C C . LEU A 1 103 ? -2.271 -9.947 6.697 1.00 89.25 103 LEU A C 1
ATOM 837 O O . LEU A 1 103 ? -2.349 -9.895 5.471 1.00 89.25 103 LEU A O 1
ATOM 841 N N . GLU A 1 104 ? -1.350 -10.672 7.325 1.00 87.81 104 GLU A N 1
ATOM 842 C CA . GLU A 1 104 ? -0.339 -11.478 6.640 1.00 87.81 104 GLU A CA 1
ATOM 843 C C . GLU A 1 104 ? -0.949 -12.710 5.957 1.00 87.81 104 GLU A C 1
ATOM 845 O O . GLU A 1 104 ? -0.638 -12.988 4.798 1.00 87.81 104 GLU A O 1
ATOM 850 N N . GLU A 1 105 ? -1.903 -13.383 6.613 1.00 90.19 105 GLU A N 1
ATOM 851 C CA . GLU A 1 105 ? -2.675 -14.477 6.013 1.00 90.19 105 GLU A CA 1
ATOM 852 C C . GLU A 1 105 ? -3.434 -14.024 4.753 1.00 90.19 105 GLU A C 1
ATOM 854 O O . GLU A 1 105 ? -3.397 -14.708 3.730 1.00 90.19 105 GLU A O 1
ATOM 859 N N . GLU A 1 106 ? -4.104 -12.868 4.792 1.00 91.19 106 GLU A N 1
ATOM 860 C CA . GLU A 1 106 ? -4.863 -12.358 3.640 1.00 91.19 106 GLU A CA 1
ATOM 861 C C . GLU A 1 106 ? -3.962 -11.897 2.490 1.00 91.19 106 GLU A C 1
ATOM 863 O O . GLU A 1 106 ? -4.255 -12.163 1.323 1.00 91.19 106 GLU A O 1
ATOM 868 N N . LYS A 1 107 ? -2.821 -11.275 2.798 1.00 88.38 107 LYS A N 1
ATOM 869 C CA . LYS A 1 107 ? -1.819 -10.908 1.787 1.00 88.38 107 LYS A CA 1
ATOM 870 C C . LYS A 1 107 ? -1.235 -12.123 1.087 1.00 88.38 107 LYS A C 1
ATOM 872 O O . LYS A 1 107 ? -1.123 -12.122 -0.136 1.00 88.38 107 LYS A O 1
ATOM 877 N N . SER A 1 108 ? -0.911 -13.162 1.855 1.00 87.12 108 SER A N 1
ATOM 878 C CA . SER A 1 108 ? -0.380 -14.413 1.318 1.00 87.12 108 SER A CA 1
ATOM 879 C C . SER A 1 108 ? -1.373 -15.082 0.360 1.00 87.12 108 SER A C 1
ATOM 881 O O . SER A 1 108 ? -0.982 -15.498 -0.729 1.00 87.12 108 SER A O 1
ATOM 883 N N . LYS A 1 109 ? -2.672 -15.107 0.699 1.00 88.50 109 LYS A N 1
ATOM 884 C CA . LYS A 1 109 ? -3.728 -15.642 -0.187 1.00 88.50 109 LYS A CA 1
ATOM 885 C C . LYS A 1 109 ? -3.832 -14.899 -1.517 1.00 88.50 109 LYS A C 1
ATOM 887 O O . LYS A 1 109 ? -4.138 -15.520 -2.530 1.00 88.50 109 LYS A O 1
ATOM 892 N N . LEU A 1 110 ? -3.594 -13.589 -1.507 1.00 85.56 110 LEU A N 1
ATOM 893 C CA . LEU A 1 110 ? -3.624 -12.746 -2.702 1.00 85.56 110 LEU A CA 1
ATOM 894 C C . LEU A 1 110 ? -2.293 -12.734 -3.471 1.00 85.56 110 LEU A C 1
ATOM 896 O O . LEU A 1 110 ? -2.176 -11.998 -4.447 1.00 85.56 110 LEU A O 1
ATOM 900 N N . GLY A 1 111 ? -1.289 -13.509 -3.040 1.00 85.00 111 GLY A N 1
ATOM 901 C CA . GLY A 1 111 ? 0.038 -13.510 -3.659 1.00 85.00 111 GLY A CA 1
ATOM 902 C C . GLY A 1 111 ? 0.739 -12.153 -3.570 1.00 85.00 111 GLY A C 1
ATOM 903 O O . GLY A 1 111 ? 1.555 -11.827 -4.427 1.00 85.00 111 GLY A O 1
ATOM 904 N N . MET A 1 112 ? 0.388 -11.333 -2.573 1.00 87.38 112 MET A N 1
ATOM 905 C CA . MET A 1 112 ? 1.012 -10.028 -2.392 1.00 87.38 112 MET A CA 1
ATOM 906 C C . MET A 1 112 ? 2.453 -10.203 -1.902 1.00 87.38 112 MET A C 1
ATOM 908 O O . MET A 1 112 ? 2.678 -11.025 -1.011 1.00 87.38 112 MET A O 1
ATOM 912 N N . PRO A 1 113 ? 3.399 -9.379 -2.385 1.00 86.19 113 PRO A N 1
ATOM 913 C CA . PRO A 1 113 ? 4.792 -9.495 -1.978 1.00 86.19 113 PRO A CA 1
ATOM 914 C C . PRO A 1 113 ? 4.962 -9.273 -0.475 1.00 86.19 113 PRO A C 1
ATOM 916 O O . PRO A 1 113 ? 4.322 -8.375 0.107 1.00 86.19 113 PRO A O 1
ATOM 919 N N . SER A 1 114 ? 5.848 -10.061 0.133 1.00 86.94 114 SER A N 1
ATOM 920 C CA . SER A 1 114 ? 6.330 -9.892 1.500 1.00 86.94 114 SER A CA 1
ATOM 921 C C . SER A 1 114 ? 7.020 -8.540 1.66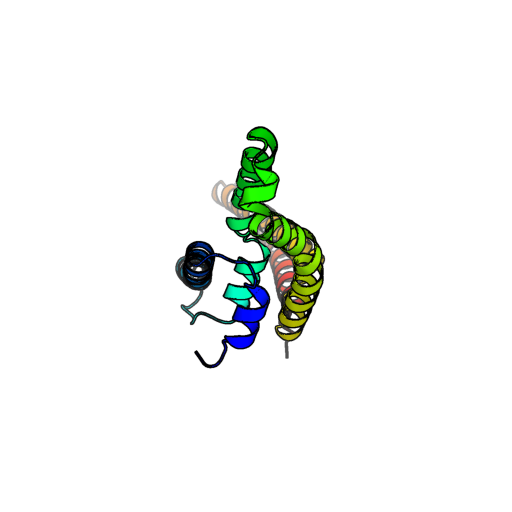4 1.00 86.94 114 SER A C 1
ATOM 923 O O . SER A 1 114 ? 7.314 -7.830 0.699 1.00 86.94 114 SER A O 1
ATOM 925 N N . LYS A 1 115 ? 7.296 -8.152 2.908 1.00 84.69 115 LYS A N 1
ATOM 926 C CA . LYS A 1 115 ? 8.039 -6.920 3.162 1.00 84.69 115 LYS A CA 1
ATOM 927 C C . LYS A 1 115 ? 9.427 -6.959 2.510 1.00 84.69 115 LYS A C 1
ATOM 929 O O . LYS A 1 115 ? 9.809 -5.994 1.858 1.00 84.69 115 LYS A O 1
ATOM 934 N N . GLU A 1 116 ? 10.136 -8.074 2.646 1.00 87.19 116 GLU A N 1
ATOM 935 C CA . GLU A 1 116 ? 11.453 -8.292 2.044 1.00 87.19 116 GLU A CA 1
ATOM 936 C C . GLU A 1 116 ? 11.383 -8.233 0.514 1.00 87.19 116 GLU A C 1
ATOM 938 O O . GLU A 1 116 ? 12.205 -7.568 -0.113 1.00 87.19 116 GLU A O 1
ATOM 943 N N . GLU A 1 117 ? 10.369 -8.860 -0.089 1.00 90.25 117 GLU A N 1
ATOM 944 C CA . GLU A 1 117 ? 10.157 -8.821 -1.540 1.00 90.25 117 GLU A CA 1
ATOM 945 C C . GLU A 1 117 ? 9.845 -7.397 -2.027 1.00 90.25 117 GLU A C 1
ATOM 947 O O . GLU A 1 117 ? 10.336 -6.977 -3.072 1.00 90.25 117 GLU A O 1
ATOM 952 N N . ARG A 1 118 ? 9.086 -6.599 -1.263 1.00 88.56 118 ARG A N 1
ATOM 953 C CA . ARG A 1 118 ? 8.830 -5.182 -1.595 1.00 88.56 118 ARG A CA 1
ATOM 954 C C . ARG A 1 118 ? 10.075 -4.322 -1.494 1.00 88.56 118 ARG A C 1
ATOM 956 O O . ARG A 1 118 ? 10.274 -3.448 -2.337 1.00 88.56 118 ARG A O 1
ATOM 963 N N . ASP A 1 119 ? 10.878 -4.527 -0.456 1.00 90.75 119 ASP A N 1
ATOM 964 C CA . ASP A 1 119 ? 12.135 -3.804 -0.281 1.00 90.75 119 ASP A CA 1
ATOM 965 C C . ASP A 1 119 ? 13.076 -4.098 -1.461 1.00 90.75 119 ASP A C 1
ATOM 967 O O . ASP A 1 119 ? 13.686 -3.180 -2.017 1.00 90.75 119 ASP A O 1
ATOM 971 N N . GLU A 1 120 ? 13.097 -5.350 -1.919 1.00 93.88 120 GLU A N 1
ATOM 972 C CA . GLU A 1 120 ? 13.835 -5.772 -3.104 1.00 93.88 120 GLU A CA 1
ATOM 973 C C . GLU A 1 120 ? 13.276 -5.169 -4.405 1.00 93.88 120 GLU A C 1
ATOM 975 O O . GLU A 1 120 ? 14.032 -4.597 -5.191 1.00 93.88 120 GLU A O 1
ATOM 980 N N . ILE A 1 121 ? 11.953 -5.179 -4.607 1.00 92.88 121 ILE A N 1
ATOM 981 C CA . ILE A 1 121 ? 11.307 -4.509 -5.751 1.00 92.88 121 ILE A CA 1
ATOM 982 C C . ILE A 1 121 ? 11.685 -3.022 -5.792 1.00 92.88 121 ILE A C 1
ATOM 984 O O . ILE A 1 121 ? 12.035 -2.496 -6.848 1.00 92.88 121 ILE A O 1
ATOM 988 N N . ASN A 1 122 ? 11.650 -2.329 -4.652 1.00 92.88 122 ASN A N 1
ATOM 989 C CA . ASN A 1 122 ? 12.018 -0.914 -4.578 1.00 92.88 122 ASN A CA 1
ATOM 990 C C . ASN A 1 122 ? 13.496 -0.683 -4.917 1.00 92.88 122 ASN A C 1
ATOM 992 O O . ASN A 1 122 ? 13.830 0.293 -5.596 1.00 92.88 122 ASN A O 1
ATOM 996 N N . ARG A 1 123 ? 14.386 -1.585 -4.482 1.00 96.44 123 ARG A N 1
ATOM 997 C CA . ARG A 1 123 ? 15.806 -1.555 -4.855 1.00 96.44 123 ARG A CA 1
ATOM 998 C C . ARG A 1 123 ? 15.977 -1.683 -6.368 1.00 96.44 123 ARG A C 1
ATOM 1000 O O . ARG A 1 123 ? 16.647 -0.841 -6.968 1.00 96.44 123 ARG A O 1
ATOM 1007 N N . LEU A 1 124 ? 15.330 -2.677 -6.973 1.00 96.38 124 LEU A N 1
ATOM 1008 C CA . LEU A 1 124 ? 15.362 -2.942 -8.413 1.00 96.38 124 LEU A CA 1
ATOM 1009 C C . LEU A 1 124 ? 14.799 -1.772 -9.232 1.00 96.38 124 LEU A C 1
ATOM 1011 O O . LEU A 1 124 ? 15.411 -1.361 -10.215 1.00 96.38 124 LEU A O 1
ATOM 1015 N N . LEU A 1 125 ? 13.699 -1.152 -8.791 1.00 93.69 125 LEU A N 1
ATOM 1016 C CA . LEU A 1 125 ? 13.158 0.064 -9.414 1.00 93.69 125 LEU A CA 1
ATOM 1017 C C . LEU A 1 125 ? 14.158 1.231 -9.371 1.00 93.69 125 LEU A C 1
ATOM 1019 O O . LEU A 1 125 ? 14.311 1.961 -10.351 1.00 93.69 125 LEU A O 1
ATOM 1023 N N . GLY A 1 126 ? 14.886 1.389 -8.263 1.00 95.62 126 GLY A N 1
ATOM 1024 C CA . GLY A 1 126 ? 15.955 2.383 -8.158 1.00 95.62 126 GLY A CA 1
ATOM 1025 C C . GLY A 1 126 ? 17.159 2.085 -9.062 1.00 95.62 126 GLY A C 1
ATOM 1026 O O . GLY A 1 126 ? 17.831 3.006 -9.532 1.00 95.62 126 GLY A O 1
ATOM 1027 N N . GLU A 1 127 ? 17.462 0.811 -9.320 1.00 96.62 127 GLU A N 1
ATOM 1028 C CA . GLU A 1 127 ? 18.484 0.394 -10.289 1.00 96.62 127 GLU A CA 1
ATOM 1029 C C . GLU A 1 127 ? 18.029 0.644 -11.733 1.00 96.62 127 GLU A C 1
ATOM 1031 O O . GLU A 1 127 ? 18.792 1.220 -12.518 1.00 96.62 127 GLU A O 1
ATOM 1036 N N . LYS A 1 128 ? 16.767 0.328 -12.043 1.00 95.94 128 LYS A N 1
ATOM 1037 C CA . LYS A 1 128 ? 16.112 0.618 -13.322 1.00 95.94 128 LYS A CA 1
ATOM 1038 C C . LYS A 1 128 ? 16.218 2.098 -13.689 1.00 95.94 128 LYS A C 1
ATOM 1040 O O . LYS A 1 128 ? 16.754 2.430 -14.746 1.00 95.94 128 LYS A O 1
ATOM 1045 N N . GLU A 1 129 ? 15.836 2.996 -12.779 1.00 95.94 129 GLU A N 1
ATOM 1046 C CA . GLU A 1 129 ? 15.898 4.450 -13.006 1.00 95.94 129 GLU A CA 1
ATOM 1047 C C . GLU A 1 129 ? 17.336 4.932 -13.302 1.00 95.94 129 GLU A C 1
ATOM 1049 O O . GLU A 1 129 ? 17.571 5.821 -14.130 1.00 95.94 129 GLU A O 1
ATOM 1054 N N . LYS A 1 130 ? 18.345 4.339 -12.647 1.00 97.44 130 LYS A N 1
ATOM 1055 C CA . LYS A 1 130 ? 19.757 4.663 -12.916 1.00 97.44 130 LYS A CA 1
ATOM 1056 C C . LYS A 1 130 ? 20.175 4.231 -14.320 1.00 97.44 130 LYS A C 1
ATOM 1058 O O . LYS A 1 130 ? 20.945 4.955 -14.953 1.00 97.44 130 LYS A O 1
ATOM 1063 N N . ILE A 1 131 ? 19.718 3.074 -14.798 1.00 96.19 131 ILE A N 1
ATOM 1064 C CA . ILE A 1 131 ? 20.020 2.584 -16.150 1.00 96.19 131 ILE A CA 1
ATOM 1065 C C . ILE A 1 131 ? 19.318 3.450 -17.197 1.00 96.19 131 ILE A C 1
ATOM 1067 O O . ILE A 1 131 ? 19.968 3.889 -18.144 1.00 96.19 131 ILE A O 1
ATOM 1071 N N . GLU A 1 132 ? 18.052 3.804 -16.986 1.00 94.94 132 GLU A N 1
ATOM 1072 C CA . GLU A 1 132 ? 17.311 4.720 -17.863 1.00 94.94 132 GLU A CA 1
ATOM 1073 C C . GLU A 1 132 ? 18.031 6.072 -18.006 1.00 94.94 132 GLU A C 1
ATOM 1075 O O . GLU A 1 132 ? 18.239 6.564 -19.117 1.00 94.94 132 GLU A O 1
ATOM 1080 N N . LYS A 1 133 ? 18.548 6.633 -16.902 1.00 96.88 133 LYS A N 1
ATOM 1081 C CA . LYS A 1 133 ? 19.393 7.842 -16.942 1.00 96.88 133 LYS A CA 1
ATOM 1082 C C . LYS A 1 133 ? 20.696 7.634 -17.721 1.00 96.88 133 LYS A C 1
ATOM 1084 O O . LYS A 1 133 ? 21.169 8.561 -18.381 1.00 96.88 133 LYS A O 1
ATOM 1089 N N . LYS A 1 134 ? 21.318 6.450 -17.654 1.00 96.50 134 LYS A N 1
ATOM 1090 C CA . LYS A 1 134 ? 22.518 6.136 -18.453 1.00 96.50 134 LYS A CA 1
ATOM 1091 C C . LYS A 1 134 ? 22.191 6.041 -19.943 1.00 96.50 134 LYS A C 1
ATOM 1093 O O . LYS A 1 134 ? 22.962 6.572 -20.741 1.00 96.50 134 LYS A O 1
ATOM 1098 N N . ILE A 1 135 ? 21.060 5.433 -20.307 1.00 95.50 135 ILE A N 1
ATOM 1099 C CA . ILE A 1 135 ? 20.552 5.386 -21.686 1.00 95.50 135 ILE A CA 1
ATOM 1100 C C . ILE A 1 135 ? 20.344 6.806 -22.214 1.00 95.50 135 ILE A C 1
ATOM 1102 O O . ILE A 1 135 ? 20.839 7.135 -23.291 1.00 95.50 135 ILE A O 1
ATOM 1106 N N . GLU A 1 136 ? 19.684 7.667 -21.440 1.00 95.88 136 GLU A N 1
ATOM 1107 C CA . GLU A 1 136 ? 19.434 9.054 -21.838 1.00 95.88 136 GLU A CA 1
ATOM 1108 C C . GLU A 1 136 ? 20.742 9.832 -22.041 1.00 95.88 136 GLU A C 1
ATOM 1110 O O . GLU A 1 136 ? 20.949 10.493 -23.060 1.00 95.88 136 GLU A O 1
ATOM 1115 N N . ASN A 1 137 ? 21.703 9.673 -21.129 1.00 95.25 137 ASN A N 1
ATOM 1116 C CA . ASN A 1 137 ? 23.029 10.270 -21.283 1.00 95.25 137 ASN A CA 1
ATOM 1117 C C . ASN A 1 137 ? 23.780 9.738 -22.517 1.00 95.25 137 ASN A C 1
ATOM 1119 O O . ASN A 1 137 ? 24.449 10.510 -23.209 1.00 95.25 137 ASN A O 1
ATOM 1123 N N . ALA A 1 138 ? 23.687 8.437 -22.808 1.00 93.56 138 ALA A N 1
ATOM 1124 C CA . ALA A 1 138 ? 24.290 7.840 -23.998 1.00 93.56 138 ALA A CA 1
ATOM 1125 C C . ALA A 1 138 ? 23.660 8.403 -25.283 1.00 93.56 138 ALA A C 1
ATOM 1127 O O . ALA A 1 138 ? 24.394 8.820 -26.181 1.00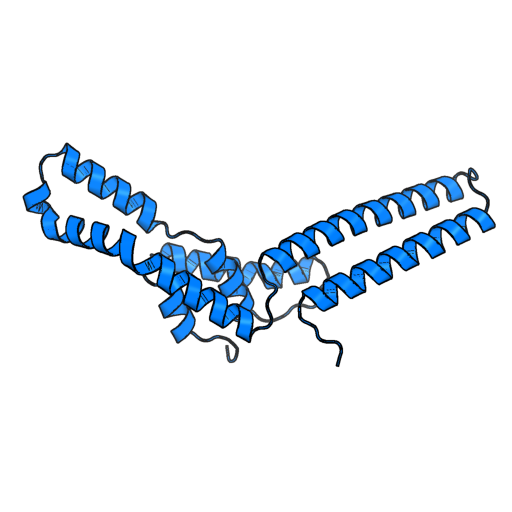 93.56 138 ALA A O 1
ATOM 1128 N N . ARG A 1 139 ? 22.323 8.512 -25.327 1.00 94.94 139 ARG A N 1
ATOM 1129 C CA . ARG A 1 139 ? 21.568 9.142 -26.426 1.00 94.94 139 ARG A CA 1
ATOM 1130 C C . ARG A 1 139 ? 22.028 10.578 -26.656 1.00 94.94 139 ARG A C 1
ATOM 1132 O O . ARG A 1 139 ? 22.367 10.951 -27.776 1.00 94.94 139 ARG A O 1
ATOM 1139 N N . MET A 1 140 ? 22.139 11.365 -25.588 1.00 94.81 140 MET A N 1
ATOM 1140 C CA . MET A 1 140 ? 22.605 12.751 -25.664 1.00 94.81 140 MET A CA 1
ATOM 1141 C C . MET A 1 140 ? 24.037 12.879 -26.198 1.00 94.81 140 MET A C 1
ATOM 1143 O O . MET A 1 140 ? 24.331 13.814 -26.942 1.00 94.81 140 MET A O 1
ATOM 1147 N N . ARG A 1 141 ? 24.941 11.960 -25.839 1.00 94.19 141 ARG A N 1
ATOM 1148 C CA . ARG A 1 141 ? 26.318 11.944 -26.365 1.00 94.19 141 ARG A CA 1
ATOM 1149 C C . ARG A 1 141 ? 26.360 11.563 -27.844 1.00 94.19 141 ARG A C 1
ATOM 1151 O O . ARG A 1 141 ? 27.112 12.185 -28.591 1.00 94.19 141 ARG A O 1
ATOM 1158 N N . TYR A 1 142 ? 25.539 10.602 -28.264 1.00 94.50 142 TYR A N 1
ATOM 1159 C CA . TYR A 1 142 ? 25.403 10.217 -29.669 1.00 94.50 142 TYR A CA 1
ATOM 1160 C C . TYR A 1 142 ? 24.885 11.380 -30.528 1.00 94.50 142 TYR A C 1
ATOM 1162 O O . TYR A 1 142 ? 25.542 11.758 -31.495 1.00 94.50 142 TYR A O 1
ATOM 1170 N N . TYR A 1 143 ? 23.802 12.056 -30.119 1.00 94.56 143 TYR A N 1
ATOM 1171 C CA . TYR A 1 143 ? 23.269 13.216 -30.854 1.00 94.56 143 TYR A CA 1
ATOM 1172 C C . TYR A 1 143 ? 24.245 14.397 -30.948 1.00 94.56 143 TYR A C 1
ATOM 1174 O O . TYR A 1 143 ? 24.175 15.191 -31.883 1.00 94.56 143 TYR A O 1
ATOM 1182 N N . LYS A 1 144 ? 25.178 14.514 -29.997 1.00 96.00 144 LYS A N 1
ATOM 1183 C CA . LYS A 1 144 ? 26.259 15.511 -30.025 1.00 96.00 144 LYS A CA 1
ATOM 1184 C C . LYS A 1 144 ? 27.462 15.089 -30.882 1.00 96.00 144 LYS A C 1
ATOM 1186 O O . LYS A 1 144 ? 28.450 15.819 -30.907 1.00 96.00 144 LYS A O 1
ATOM 1191 N N . GLY A 1 145 ? 27.428 13.916 -31.520 1.00 93.38 145 GLY A N 1
ATOM 1192 C CA . GLY A 1 145 ? 28.556 13.350 -32.267 1.00 93.38 145 GLY A CA 1
ATOM 1193 C C . GLY A 1 145 ? 29.745 12.947 -31.385 1.00 93.38 145 GLY A C 1
ATOM 1194 O O . GLY A 1 145 ? 30.855 12.782 -31.878 1.00 93.38 145 GLY A O 1
ATOM 1195 N N . GLN A 1 146 ? 29.540 12.816 -30.069 1.00 93.69 146 GLN A N 1
ATOM 1196 C CA . GLN A 1 146 ? 30.580 12.452 -29.093 1.00 93.69 146 GLN A CA 1
ATOM 1197 C C . GLN A 1 146 ? 30.714 10.935 -28.912 1.00 93.69 146 GLN A C 1
ATOM 1199 O O . GLN A 1 146 ? 31.474 10.475 -28.053 1.00 93.69 146 GLN A O 1
ATOM 1204 N N . LEU A 1 147 ? 29.917 10.162 -29.646 1.00 88.81 147 LEU A N 1
ATOM 1205 C CA . LEU A 1 147 ? 29.849 8.716 -29.554 1.00 88.81 147 LEU A CA 1
ATOM 1206 C C . LEU A 1 147 ? 29.608 8.147 -30.948 1.00 88.81 147 LEU A C 1
ATOM 1208 O O . LEU A 1 147 ? 28.705 8.597 -31.648 1.00 88.81 147 LEU A O 1
ATOM 1212 N N . ASP A 1 148 ? 30.434 7.181 -31.327 1.00 94.44 148 ASP A N 1
ATOM 1213 C CA . ASP A 1 148 ? 30.292 6.448 -32.580 1.00 94.44 148 ASP A CA 1
ATOM 1214 C C . ASP A 1 148 ? 29.032 5.565 -32.561 1.00 94.44 148 ASP A C 1
ATOM 1216 O O . ASP A 1 148 ? 28.624 5.093 -31.495 1.00 94.44 148 ASP A O 1
ATOM 1220 N N . GLU A 1 149 ? 28.412 5.347 -33.724 1.00 93.94 149 GLU A N 1
ATOM 1221 C CA . GLU A 1 149 ? 27.156 4.594 -33.836 1.00 93.94 149 GLU A CA 1
ATOM 1222 C C . GLU A 1 149 ? 27.296 3.145 -33.350 1.00 93.94 149 GLU A C 1
ATOM 1224 O O . GLU A 1 149 ? 26.427 2.662 -32.617 1.00 93.94 149 GLU A O 1
ATOM 1229 N N . ASP A 1 150 ? 28.404 2.471 -33.669 1.00 94.75 150 ASP A N 1
ATOM 1230 C CA . ASP A 1 150 ? 28.620 1.079 -33.267 1.00 94.75 150 ASP A CA 1
ATOM 1231 C C . ASP A 1 150 ? 28.817 0.965 -31.752 1.00 94.75 150 ASP A C 1
ATOM 1233 O O . ASP A 1 150 ? 28.350 0.019 -31.111 1.00 94.75 150 ASP A O 1
ATOM 1237 N N . ILE A 1 151 ? 29.501 1.947 -31.156 1.00 93.44 151 ILE A N 1
ATOM 1238 C CA . ILE A 1 151 ? 29.686 2.021 -29.703 1.00 93.44 151 ILE A CA 1
ATOM 1239 C C . ILE A 1 151 ? 28.345 2.317 -29.024 1.00 93.44 151 ILE A C 1
ATOM 1241 O O . ILE A 1 151 ? 28.020 1.699 -28.011 1.00 93.44 151 ILE A O 1
ATOM 1245 N N . PHE A 1 152 ? 27.557 3.237 -29.581 1.00 94.00 152 PHE A N 1
ATOM 1246 C CA . PHE A 1 152 ? 26.252 3.606 -29.042 1.00 94.00 152 PHE A CA 1
ATOM 1247 C C . PHE A 1 152 ? 25.292 2.417 -29.042 1.00 94.00 152 PHE A C 1
ATOM 1249 O O . PHE A 1 152 ? 24.670 2.142 -28.016 1.00 94.00 152 PHE A O 1
ATOM 1256 N N . ARG A 1 153 ? 25.236 1.670 -30.152 1.00 95.56 153 ARG A N 1
ATOM 1257 C CA . ARG A 1 153 ? 24.403 0.470 -30.278 1.00 95.56 153 ARG A CA 1
ATOM 1258 C C . ARG A 1 153 ? 24.762 -0.582 -29.230 1.00 95.56 153 ARG A C 1
ATOM 1260 O O . ARG A 1 153 ? 23.874 -1.047 -28.529 1.00 95.56 153 ARG A O 1
ATOM 1267 N N . LYS A 1 154 ? 26.053 -0.879 -29.045 1.00 95.75 154 LYS A N 1
ATOM 1268 C CA . LYS A 1 154 ? 26.512 -1.837 -28.019 1.00 95.75 154 LYS A CA 1
ATOM 1269 C C . LYS A 1 154 ? 26.143 -1.410 -26.597 1.00 95.75 154 LYS A C 1
ATOM 1271 O O . LYS A 1 154 ? 25.785 -2.249 -25.780 1.00 95.75 154 LYS A O 1
ATOM 1276 N N . ILE A 1 155 ? 26.241 -0.113 -26.290 1.00 93.38 155 ILE A N 1
ATOM 1277 C CA . ILE A 1 155 ? 25.843 0.421 -24.978 1.00 93.38 155 ILE A CA 1
ATOM 1278 C C . ILE A 1 155 ? 24.332 0.274 -24.769 1.00 93.38 155 ILE A C 1
ATOM 1280 O O . ILE A 1 155 ? 23.911 -0.104 -23.678 1.00 93.38 155 ILE A O 1
ATOM 1284 N N . LEU A 1 156 ? 23.527 0.578 -25.792 1.00 95.38 156 LEU A N 1
ATOM 1285 C CA . LEU A 1 156 ? 22.076 0.414 -25.722 1.00 95.38 156 LEU A CA 1
ATOM 1286 C C . LEU A 1 156 ? 21.682 -1.047 -25.526 1.00 95.38 156 LEU A C 1
ATOM 1288 O O . LEU A 1 156 ? 20.930 -1.319 -24.602 1.00 95.38 156 LEU A O 1
ATOM 1292 N N . GLU A 1 157 ? 22.226 -1.966 -26.327 1.00 95.56 157 GLU A N 1
ATOM 1293 C CA . GLU A 1 157 ? 21.941 -3.404 -26.216 1.00 95.56 157 GLU A CA 1
ATOM 1294 C C . GLU A 1 157 ? 22.226 -3.928 -24.800 1.00 95.56 157 GLU A C 1
ATOM 1296 O O . GLU A 1 157 ? 21.414 -4.650 -24.222 1.00 95.56 157 GLU A O 1
ATOM 1301 N N . GLU A 1 158 ? 23.350 -3.519 -24.203 1.00 96.56 158 GLU A N 1
ATOM 1302 C CA . GLU A 1 158 ? 23.717 -3.905 -22.838 1.00 96.56 158 GLU A CA 1
ATOM 1303 C C . GLU A 1 158 ? 22.744 -3.339 -21.791 1.00 96.56 158 GLU A C 1
ATOM 1305 O O . GLU A 1 158 ? 22.312 -4.054 -20.887 1.00 96.56 158 GLU A O 1
ATOM 1310 N N . TYR A 1 159 ? 22.364 -2.063 -21.900 1.00 96.94 159 TYR A N 1
ATOM 1311 C CA . TYR A 1 159 ? 21.422 -1.455 -20.957 1.00 96.94 159 TYR A CA 1
ATOM 1312 C C . TYR A 1 159 ? 19.996 -1.981 -21.120 1.00 96.94 159 TYR A C 1
ATOM 1314 O O . TYR A 1 159 ? 19.326 -2.208 -20.118 1.00 96.94 159 TYR A O 1
ATOM 1322 N N . GLU A 1 160 ? 19.537 -2.218 -22.347 1.00 95.31 160 GLU A N 1
ATOM 1323 C CA . GLU A 1 160 ? 18.230 -2.822 -22.619 1.00 95.31 160 GLU A CA 1
ATOM 1324 C C . GLU A 1 160 ? 18.153 -4.243 -22.059 1.00 95.31 160 GLU A C 1
ATOM 1326 O O . GLU A 1 160 ? 17.162 -4.593 -21.420 1.00 95.31 160 GLU A O 1
ATOM 1331 N N . LYS A 1 161 ? 19.223 -5.034 -22.201 1.00 96.62 161 LYS A N 1
ATOM 1332 C CA . LYS A 1 161 ? 19.313 -6.357 -21.578 1.00 96.62 161 LYS A CA 1
ATOM 1333 C C . LYS A 1 161 ? 19.182 -6.280 -20.052 1.00 96.62 161 LYS A C 1
ATOM 1335 O O . LYS A 1 161 ? 18.382 -7.018 -19.484 1.00 96.62 161 LYS A O 1
ATOM 1340 N N . GLN A 1 162 ? 19.912 -5.371 -19.401 1.00 96.81 162 GLN A N 1
ATOM 1341 C CA . GLN A 1 162 ? 19.819 -5.178 -17.947 1.00 96.81 162 GLN A CA 1
ATOM 1342 C C . GLN A 1 162 ? 18.411 -4.740 -17.510 1.00 96.81 162 GLN A C 1
ATOM 1344 O O . GLN A 1 162 ? 17.915 -5.211 -16.490 1.00 96.81 162 GLN A O 1
ATOM 1349 N N . LEU A 1 163 ? 17.746 -3.868 -18.278 1.00 95.69 163 LEU A N 1
ATOM 1350 C CA . LEU A 1 163 ? 16.367 -3.455 -17.994 1.00 95.69 163 LEU A CA 1
ATOM 1351 C C . LEU A 1 163 ? 15.390 -4.633 -18.064 1.00 95.69 163 LEU A C 1
ATOM 1353 O O . LEU A 1 163 ? 14.548 -4.766 -17.181 1.00 95.69 163 LEU A O 1
ATOM 1357 N N . ILE A 1 164 ? 15.521 -5.495 -19.076 1.00 95.38 164 ILE A N 1
ATOM 1358 C CA . ILE A 1 164 ? 14.676 -6.688 -19.226 1.00 95.38 164 ILE A CA 1
ATOM 1359 C C . ILE A 1 164 ? 14.883 -7.649 -18.051 1.00 95.38 164 ILE A C 1
ATOM 1361 O O . ILE A 1 164 ? 13.905 -8.141 -17.496 1.00 95.38 164 ILE A O 1
ATOM 1365 N N . GLU A 1 165 ? 16.134 -7.906 -17.656 1.00 95.88 165 GLU A N 1
ATOM 1366 C CA . GLU A 1 165 ? 16.445 -8.768 -16.506 1.00 95.88 165 GLU A CA 1
ATOM 1367 C C . GLU A 1 165 ? 15.813 -8.229 -15.212 1.00 95.88 165 GLU A C 1
ATOM 1369 O O . GLU A 1 165 ? 15.176 -8.984 -14.478 1.00 95.88 165 GLU A O 1
ATOM 1374 N N . ILE A 1 166 ? 15.909 -6.916 -14.974 1.00 95.81 166 ILE A N 1
ATOM 1375 C CA . ILE A 1 166 ? 15.278 -6.257 -13.822 1.00 95.81 166 ILE A CA 1
ATOM 1376 C C . ILE A 1 166 ? 13.748 -6.365 -13.878 1.00 95.81 166 ILE A C 1
ATOM 1378 O O . ILE A 1 166 ? 13.118 -6.666 -12.865 1.00 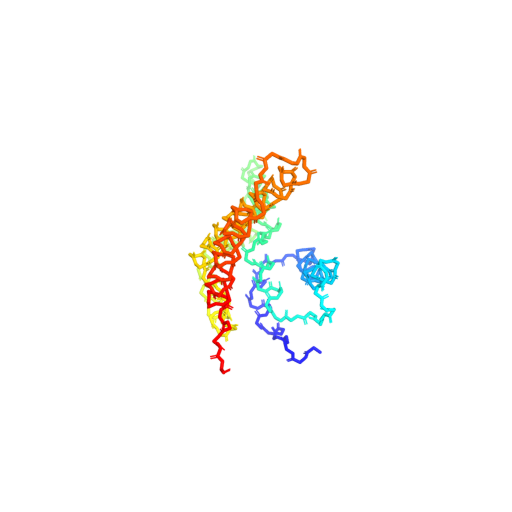95.81 166 ILE A O 1
ATOM 1382 N N . ASP A 1 167 ? 13.139 -6.123 -15.039 1.00 93.19 167 ASP A N 1
ATOM 1383 C CA . ASP A 1 167 ? 11.682 -6.175 -15.190 1.00 93.19 167 ASP A CA 1
ATOM 1384 C C . ASP A 1 167 ? 11.130 -7.590 -14.959 1.00 93.19 167 ASP A C 1
ATOM 1386 O O . ASP A 1 167 ? 10.088 -7.743 -14.320 1.00 93.19 167 ASP A O 1
ATOM 1390 N N . VAL A 1 168 ? 11.846 -8.625 -15.411 1.00 93.19 168 VAL A N 1
ATOM 1391 C CA . VAL A 1 168 ? 11.493 -10.027 -15.140 1.00 93.19 168 VAL A CA 1
ATOM 1392 C C . VAL A 1 168 ? 11.552 -10.325 -13.642 1.00 93.19 168 VAL A C 1
ATOM 1394 O O . VAL A 1 168 ? 10.596 -10.882 -13.102 1.00 93.19 168 VAL A O 1
ATOM 1397 N N . GLU A 1 169 ? 12.625 -9.922 -12.959 1.00 94.00 169 GLU A N 1
ATOM 1398 C CA . GLU A 1 169 ? 12.781 -10.148 -11.516 1.00 94.00 169 GLU A CA 1
ATOM 1399 C C . GLU A 1 169 ? 11.673 -9.451 -10.708 1.00 94.00 169 GLU A C 1
ATOM 1401 O O . GLU A 1 169 ? 11.070 -10.048 -9.816 1.00 94.00 169 GLU A O 1
ATOM 1406 N N . ILE A 1 170 ? 11.328 -8.210 -11.069 1.00 92.38 170 ILE A N 1
ATOM 1407 C CA . ILE A 1 170 ? 10.229 -7.469 -10.436 1.00 92.38 170 ILE A CA 1
ATOM 1408 C C . ILE A 1 170 ? 8.893 -8.206 -10.604 1.00 92.38 170 ILE A C 1
ATOM 1410 O O . ILE A 1 170 ? 8.113 -8.273 -9.653 1.00 92.38 170 ILE A O 1
ATOM 1414 N N . GLU A 1 171 ? 8.589 -8.739 -11.790 1.00 89.19 171 GLU A N 1
ATOM 1415 C CA . GLU A 1 171 ? 7.323 -9.451 -12.014 1.00 89.19 171 GLU A CA 1
ATOM 1416 C C . GLU A 1 171 ? 7.268 -10.796 -11.271 1.00 89.19 171 GLU A C 1
ATOM 1418 O O . GLU A 1 171 ? 6.203 -11.150 -10.755 1.00 89.19 171 GLU A O 1
ATOM 1423 N N . ILE A 1 172 ? 8.405 -11.491 -11.133 1.00 88.75 172 ILE A N 1
ATOM 1424 C CA . ILE A 1 172 ? 8.527 -12.696 -10.296 1.00 88.75 172 ILE A CA 1
ATOM 1425 C C . ILE A 1 172 ? 8.211 -12.356 -8.835 1.00 88.75 172 ILE A C 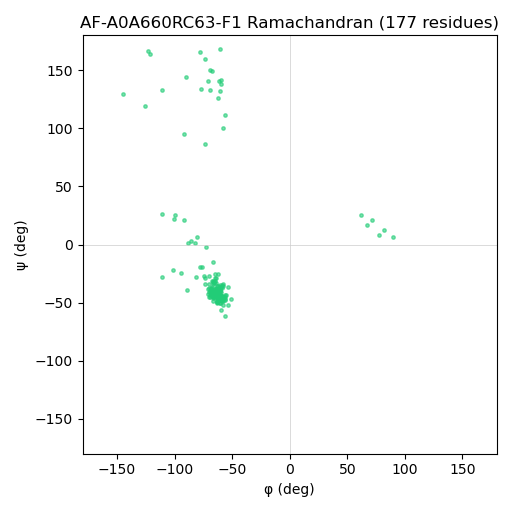1
ATOM 1427 O O . ILE A 1 172 ? 7.354 -13.002 -8.228 1.00 88.75 172 ILE A O 1
ATOM 1431 N N . LEU A 1 173 ? 8.845 -11.312 -8.290 1.00 88.44 173 LEU A N 1
ATOM 1432 C CA . LEU A 1 173 ? 8.640 -10.869 -6.906 1.00 88.44 173 LEU A CA 1
ATOM 1433 C C . LEU A 1 173 ? 7.218 -10.354 -6.652 1.00 88.44 173 LEU A C 1
ATOM 1435 O O . LEU A 1 173 ? 6.713 -10.470 -5.541 1.00 88.44 173 LEU A O 1
ATOM 1439 N N . LYS A 1 174 ? 6.538 -9.814 -7.672 1.00 84.31 174 LYS A N 1
ATOM 1440 C CA . LYS A 1 174 ? 5.127 -9.394 -7.591 1.00 84.31 174 LYS A CA 1
ATOM 1441 C C . LYS A 1 174 ? 4.125 -10.550 -7.542 1.00 84.31 174 LYS A C 1
ATOM 1443 O O . LYS A 1 174 ? 2.924 -10.294 -7.483 1.00 84.31 174 LYS A O 1
ATOM 1448 N N . GLY A 1 175 ? 4.581 -11.799 -7.611 1.00 71.75 175 GLY A N 1
ATOM 1449 C CA . GLY A 1 175 ? 3.701 -12.962 -7.543 1.00 71.75 175 GLY A CA 1
ATOM 1450 C C . GLY A 1 175 ? 2.955 -13.260 -8.845 1.00 71.75 175 GLY A C 1
ATOM 1451 O O . GLY A 1 175 ? 2.132 -14.178 -8.865 1.00 71.75 175 GLY A O 1
ATOM 1452 N N . LYS A 1 176 ? 3.262 -12.575 -9.962 1.00 60.47 176 LYS A N 1
ATOM 1453 C CA . LYS A 1 176 ? 2.874 -13.088 -11.282 1.00 60.47 176 LYS A CA 1
ATOM 1454 C C . 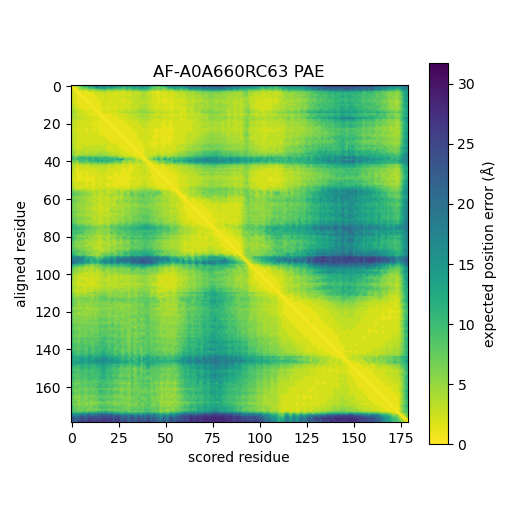LYS A 1 176 ? 3.782 -14.265 -11.603 1.00 60.47 176 LYS A C 1
ATOM 1456 O O . LYS A 1 176 ? 4.806 -14.129 -12.267 1.00 60.47 176 LYS A O 1
ATOM 1461 N N . ARG A 1 177 ? 3.390 -15.453 -11.142 1.00 45.59 177 ARG A N 1
ATOM 1462 C CA . ARG A 1 177 ? 3.853 -16.681 -11.783 1.00 45.59 177 ARG A CA 1
ATOM 1463 C C . ARG A 1 177 ? 3.450 -16.574 -13.247 1.00 45.59 177 ARG A C 1
ATOM 1465 O O . ARG A 1 177 ? 2.265 -16.525 -13.555 1.00 45.59 177 ARG A O 1
ATOM 1472 N N . ILE A 1 178 ? 4.450 -16.438 -14.108 1.00 37.84 178 ILE A N 1
ATOM 1473 C CA . ILE A 1 178 ? 4.306 -16.581 -15.550 1.00 37.84 178 ILE A CA 1
ATOM 1474 C C . ILE A 1 178 ? 3.755 -17.999 -15.755 1.00 37.84 178 ILE A C 1
ATOM 1476 O O . ILE A 1 178 ? 4.495 -18.968 -15.584 1.00 37.84 178 ILE A O 1
ATOM 1480 N N . GLU A 1 179 ? 2.445 -18.116 -15.976 1.00 32.91 179 GLU A N 1
ATOM 1481 C CA . GLU A 1 179 ? 1.827 -19.315 -16.555 1.00 32.91 179 GLU A CA 1
ATOM 1482 C C . GLU A 1 179 ? 2.070 -19.344 -18.066 1.00 32.91 179 GLU A C 1
ATOM 1484 O O . GLU A 1 179 ? 1.967 -18.269 -18.706 1.00 32.91 179 GLU A O 1
#

pLDDT: mean 89.55, std 9.92, range [32.91, 97.44]

Foldseek 3Di:
DVQADPVLVCLLCVPADPVLVVVLVVQLQVVLVVCVVVVHPRDDRHNVSSLVSSVVDDHPVLVVLVVVVVVCVVVVVCVVCVVSVVVSVVVPPPRPVSNVVSSVVVCVVVQAFDPVLVVVLVVLVVVLVVLVVVLVVLVVCVVVVNDDPVRSVVSCVVSVVSNVVSVVSNCVRRRPPPD

Mean predicted aligned error: 7.23 Å

Secondary structure (DSSP, 8-state):
--S--HHHHHHHTTT--HHHHHHHHHHHHHHHHHHHHTTSPP----HHHHHHHHHH---THHHHHHHHHHHHHHHT-TTTTHHHHHHHHHHHHHHHHHHHHHHHHHHHHTTPPPHHHHHHHHHHHHHHHHHHHHHHHHHHHHHTT-S-HHHHHHHHHHHHHHHHHHHHHHHHHTT----

Radius of gyration: 24.49 Å; Cα contacts (8 Å, |Δi|>4): 110; chains: 1; bounding box: 48×35×74 Å